Protein AF-A0A928IT07-F1 (afdb_monomer_lite)

pLDDT: mean 79.35, std 19.46, range [22.53, 98.38]

Structure (mmCIF, N/CA/C/O backbone):
data_AF-A0A928IT07-F1
#
_entry.id   AF-A0A928IT07-F1
#
loop_
_atom_site.group_PDB
_atom_site.id
_atom_site.type_symbol
_atom_site.label_atom_id
_atom_site.label_alt_id
_atom_site.label_comp_id
_atom_site.label_asym_id
_atom_site.label_entity_id
_atom_site.label_seq_id
_atom_site.pdbx_PDB_ins_code
_atom_site.Cartn_x
_atom_site.Cartn_y
_atom_site.Cartn_z
_atom_site.occupancy
_atom_site.B_iso_or_equiv
_atom_site.auth_seq_id
_atom_site.auth_comp_id
_atom_site.auth_asym_id
_atom_site.auth_atom_id
_atom_site.pdbx_PDB_model_num
ATOM 1 N N . MET A 1 1 ? 9.139 -16.664 -46.296 1.00 41.19 1 MET A N 1
ATOM 2 C CA . MET A 1 1 ? 9.951 -16.517 -47.525 1.00 41.19 1 MET A CA 1
ATOM 3 C C . MET A 1 1 ? 11.343 -16.132 -47.069 1.00 41.19 1 MET A C 1
ATOM 5 O O . MET A 1 1 ? 11.434 -15.202 -46.283 1.00 41.19 1 MET A O 1
ATOM 9 N N . ALA A 1 2 ? 12.387 -16.867 -47.455 1.00 50.22 2 ALA A N 1
ATOM 10 C CA . ALA A 1 2 ? 13.752 -16.505 -47.076 1.00 50.22 2 ALA A CA 1
ATOM 11 C C . ALA A 1 2 ? 14.132 -15.194 -47.780 1.00 50.22 2 ALA A C 1
ATOM 13 O O . ALA A 1 2 ? 14.059 -15.121 -49.009 1.00 50.22 2 ALA A O 1
ATOM 14 N N . ILE A 1 3 ? 14.480 -14.162 -47.009 1.00 54.28 3 ILE A N 1
ATOM 15 C CA . ILE A 1 3 ? 14.930 -12.883 -47.562 1.00 54.28 3 ILE A CA 1
ATOM 16 C C . ILE A 1 3 ? 16.267 -13.142 -48.268 1.00 54.28 3 ILE A C 1
ATOM 18 O O . ILE A 1 3 ? 17.217 -13.665 -47.682 1.00 54.28 3 ILE A O 1
ATOM 22 N N . THR A 1 4 ? 16.305 -12.873 -49.570 1.00 58.59 4 THR A N 1
ATOM 23 C CA . THR A 1 4 ? 17.485 -13.097 -50.411 1.00 58.59 4 THR A CA 1
ATOM 24 C C . THR A 1 4 ? 18.500 -11.991 -50.133 1.00 58.59 4 THR A C 1
ATOM 26 O O . THR A 1 4 ? 18.117 -10.824 -50.041 1.00 58.59 4 THR A O 1
ATOM 29 N N . GLY A 1 5 ? 19.773 -12.355 -49.963 1.00 59.91 5 GLY A N 1
ATOM 30 C CA . GLY A 1 5 ? 20.840 -11.393 -49.668 1.00 59.91 5 GLY A CA 1
ATOM 31 C C . GLY A 1 5 ? 21.141 -11.136 -48.192 1.00 59.91 5 GLY A C 1
ATOM 32 O O . GLY A 1 5 ? 22.039 -10.364 -47.902 1.00 59.91 5 GLY A O 1
ATOM 33 N N . VAL A 1 6 ? 20.434 -11.799 -47.275 1.00 66.56 6 VAL A N 1
ATOM 34 C CA . VAL A 1 6 ? 20.675 -11.705 -45.824 1.00 66.56 6 VAL A CA 1
ATOM 35 C C . VAL A 1 6 ? 21.708 -12.747 -45.392 1.00 66.56 6 VAL A C 1
ATOM 37 O O . VAL A 1 6 ? 21.665 -13.893 -45.866 1.00 66.56 6 VAL A O 1
ATOM 40 N N . SER A 1 7 ? 22.617 -12.362 -44.499 1.00 75.75 7 SER A N 1
ATOM 41 C CA . SER A 1 7 ? 23.659 -13.215 -43.934 1.00 75.75 7 SER A CA 1
ATOM 42 C C . SER A 1 7 ? 23.069 -14.314 -43.044 1.00 75.75 7 SER A C 1
ATOM 44 O O . SER A 1 7 ? 21.963 -14.206 -42.509 1.00 75.75 7 SER A O 1
ATOM 46 N N . ASP A 1 8 ? 23.797 -15.420 -42.891 1.00 86.62 8 ASP A N 1
ATOM 47 C CA . ASP A 1 8 ? 23.337 -16.534 -42.053 1.00 86.62 8 ASP A CA 1
ATOM 48 C C . ASP A 1 8 ? 23.348 -16.178 -40.558 1.00 86.62 8 ASP A C 1
ATOM 50 O O . ASP A 1 8 ? 22.529 -16.691 -39.796 1.00 86.62 8 ASP A O 1
ATOM 54 N N . GLU A 1 9 ? 24.226 -15.259 -40.145 1.00 81.81 9 GLU A N 1
ATOM 55 C CA . GLU A 1 9 ? 24.243 -14.703 -38.791 1.00 81.81 9 GLU A CA 1
ATOM 56 C C . GLU A 1 9 ? 22.977 -13.885 -38.510 1.00 81.81 9 GLU A C 1
ATOM 58 O O . GLU A 1 9 ? 22.286 -14.148 -37.524 1.00 81.81 9 GLU A O 1
ATOM 63 N N . THR A 1 10 ? 22.609 -12.977 -39.417 1.00 75.81 10 THR A N 1
ATOM 64 C CA . THR A 1 10 ? 21.398 -12.157 -39.294 1.00 75.81 10 THR A CA 1
ATOM 65 C C . THR A 1 10 ? 20.132 -13.010 -39.327 1.00 75.81 10 THR A C 1
ATOM 67 O O . THR A 1 10 ? 19.254 -12.826 -38.487 1.00 75.81 10 THR A O 1
ATOM 70 N N . LYS A 1 11 ? 20.044 -14.019 -40.206 1.00 84.06 11 LYS A N 1
ATOM 71 C CA . LYS A 1 11 ? 18.910 -14.967 -40.203 1.00 84.06 11 LYS A CA 1
ATOM 72 C C . LYS A 1 11 ? 18.791 -15.713 -38.880 1.00 84.06 11 LYS A C 1
ATOM 74 O O . LYS A 1 11 ? 17.697 -15.813 -38.333 1.00 84.06 11 LYS A O 1
ATOM 79 N N . LYS A 1 12 ? 19.912 -16.208 -38.345 1.00 90.25 12 LYS A N 1
ATOM 80 C CA . LYS A 1 12 ? 19.934 -16.900 -37.052 1.00 90.25 12 LYS A CA 1
ATOM 81 C C . LYS A 1 12 ? 19.449 -15.984 -35.927 1.00 90.25 12 LYS A C 1
ATOM 83 O O . LYS A 1 12 ? 18.714 -16.435 -35.054 1.00 90.25 12 LYS A O 1
ATOM 88 N N . LYS A 1 13 ? 19.828 -14.705 -35.954 1.00 86.12 13 LYS A N 1
ATOM 89 C CA . LYS A 1 13 ? 19.368 -13.712 -34.979 1.00 86.12 13 LYS A CA 1
ATOM 90 C C . LYS A 1 13 ? 17.889 -13.362 -35.142 1.00 86.12 13 LYS A C 1
ATOM 92 O O . LYS A 1 13 ? 17.173 -13.328 -34.147 1.00 86.12 13 LYS A O 1
ATOM 97 N N . GLN A 1 14 ? 17.389 -13.208 -36.366 1.00 82.19 14 GLN A N 1
ATOM 98 C CA . GLN A 1 14 ? 15.952 -13.049 -36.610 1.00 82.19 14 GLN A CA 1
ATOM 99 C C . GLN A 1 14 ? 15.146 -14.252 -36.108 1.00 82.19 14 GLN A C 1
ATOM 101 O O . GLN A 1 14 ? 14.086 -14.064 -35.523 1.00 82.19 14 GLN A O 1
ATOM 106 N N . GLU A 1 15 ? 15.645 -15.478 -36.290 1.00 88.75 15 GLU A N 1
ATOM 107 C CA . GLU A 1 15 ? 15.022 -16.687 -35.735 1.00 88.75 15 GLU A CA 1
ATOM 108 C C . GLU A 1 15 ? 15.044 -16.692 -34.198 1.00 88.75 15 GLU A C 1
ATOM 110 O O . GLU A 1 15 ? 14.036 -17.030 -33.576 1.00 88.75 15 GLU A O 1
ATOM 115 N N . GLU A 1 16 ? 16.159 -16.276 -33.586 1.00 88.31 16 GLU A N 1
ATOM 116 C CA . GLU A 1 16 ? 16.332 -16.166 -32.129 1.00 88.31 16 GLU A CA 1
ATOM 117 C C . GLU A 1 16 ? 15.333 -15.181 -31.496 1.00 88.31 16 GLU A C 1
ATOM 119 O O . GLU A 1 16 ? 14.753 -15.485 -30.454 1.00 88.31 16 GLU A O 1
ATOM 124 N N . TYR A 1 17 ? 15.076 -14.043 -32.149 1.00 86.62 17 TYR A N 1
ATOM 125 C CA . TYR A 1 17 ? 14.162 -12.998 -31.667 1.00 86.62 17 TYR A CA 1
ATOM 126 C C . TYR A 1 17 ? 12.767 -13.038 -32.313 1.00 86.62 17 TYR A C 1
ATOM 128 O O . TYR A 1 17 ? 11.933 -12.175 -32.036 1.00 86.62 17 TYR A O 1
ATOM 136 N N . MET A 1 18 ? 12.464 -14.053 -33.132 1.00 84.75 18 MET A N 1
ATOM 137 C CA . MET A 1 18 ? 11.162 -14.194 -33.800 1.00 84.75 18 MET A CA 1
ATOM 138 C C . MET A 1 18 ? 10.011 -14.304 -32.793 1.00 84.75 18 MET A C 1
ATOM 140 O O . MET A 1 18 ? 8.917 -13.794 -33.033 1.00 84.75 18 MET A O 1
ATOM 144 N N . ASN A 1 19 ? 10.271 -14.964 -31.664 1.00 88.94 19 ASN A N 1
ATOM 145 C CA . ASN A 1 19 ? 9.339 -15.118 -30.554 1.00 88.94 19 ASN A CA 1
ATOM 146 C C . ASN A 1 19 ? 9.921 -14.482 -29.286 1.00 88.94 19 ASN A C 1
ATOM 148 O O . ASN A 1 19 ? 11.148 -14.438 -29.161 1.00 88.94 19 ASN A O 1
ATOM 152 N N . PRO A 1 20 ? 9.071 -14.037 -28.339 1.00 88.38 20 PRO A N 1
ATOM 153 C CA . PRO A 1 20 ? 9.517 -13.567 -27.032 1.00 88.38 20 PRO A CA 1
ATOM 154 C C . PRO A 1 20 ? 10.493 -14.541 -26.376 1.00 88.38 20 PRO A C 1
ATOM 156 O O . PRO A 1 20 ? 10.297 -15.758 -26.425 1.00 88.38 20 PRO A O 1
ATOM 159 N N . THR A 1 21 ? 11.546 -14.004 -25.761 1.00 92.38 21 THR A N 1
ATOM 160 C CA . THR A 1 21 ? 12.530 -14.835 -25.061 1.00 92.38 21 THR A CA 1
ATOM 161 C C . THR A 1 21 ? 11.913 -15.481 -23.820 1.00 92.38 21 THR A C 1
ATOM 163 O O . THR A 1 21 ? 10.899 -15.013 -23.296 1.00 92.38 21 THR A O 1
ATOM 166 N N . ALA A 1 22 ? 12.579 -16.514 -23.293 1.00 95.38 22 ALA A N 1
ATOM 167 C CA . ALA A 1 22 ? 12.200 -17.121 -22.017 1.00 95.38 22 ALA A CA 1
ATOM 168 C C . ALA A 1 22 ? 12.095 -16.076 -20.891 1.00 95.38 22 ALA A C 1
ATOM 170 O O . ALA A 1 22 ? 11.174 -16.134 -20.090 1.00 95.38 22 ALA A O 1
ATOM 171 N N . ALA A 1 23 ? 12.974 -15.066 -20.878 1.00 93.75 23 ALA A N 1
ATOM 172 C CA . ALA A 1 23 ? 12.931 -13.994 -19.885 1.00 93.75 23 ALA A CA 1
ATOM 173 C C . ALA A 1 23 ? 11.631 -13.174 -19.957 1.00 93.75 23 ALA A C 1
ATOM 175 O O . ALA A 1 23 ? 11.053 -12.863 -18.917 1.00 93.75 23 ALA A O 1
ATOM 176 N N . VAL A 1 24 ? 11.135 -12.882 -21.167 1.00 94.12 24 VAL A N 1
ATOM 177 C CA . VAL A 1 24 ? 9.847 -12.196 -21.363 1.00 94.12 24 VAL A CA 1
ATOM 178 C C . VAL A 1 24 ? 8.703 -13.063 -20.856 1.00 94.12 24 VAL A C 1
ATOM 180 O O . VAL A 1 24 ? 7.892 -12.607 -20.052 1.00 94.12 24 VAL A O 1
ATOM 183 N N . THR A 1 25 ? 8.648 -14.320 -21.302 1.00 96.50 25 THR A N 1
ATOM 184 C CA . THR A 1 25 ? 7.552 -15.225 -20.940 1.00 96.50 25 THR A CA 1
ATOM 185 C C . THR A 1 25 ? 7.548 -15.546 -19.449 1.00 96.50 25 THR A C 1
ATOM 187 O O . THR A 1 25 ? 6.482 -15.604 -18.842 1.00 96.50 25 THR A O 1
ATOM 190 N N . ASP A 1 26 ? 8.722 -15.698 -18.835 1.00 97.44 26 ASP A N 1
ATOM 191 C CA . ASP A 1 26 ? 8.866 -15.967 -17.406 1.00 97.44 26 ASP A CA 1
ATOM 192 C C . ASP A 1 26 ? 8.469 -14.748 -16.571 1.00 97.44 26 ASP A C 1
ATOM 194 O O . ASP A 1 26 ? 7.787 -14.899 -15.558 1.00 97.44 26 ASP A O 1
ATOM 198 N N . ALA A 1 27 ? 8.847 -13.535 -16.992 1.00 96.38 27 ALA A N 1
ATOM 199 C CA . ALA A 1 27 ? 8.471 -12.310 -16.294 1.00 96.38 27 ALA A CA 1
ATOM 200 C C . ALA A 1 27 ? 6.960 -12.038 -16.384 1.00 96.38 27 ALA A C 1
ATOM 202 O O . ALA A 1 27 ? 6.336 -11.724 -15.371 1.00 96.38 27 ALA A O 1
ATOM 203 N N . GLN A 1 28 ? 6.358 -12.228 -17.563 1.00 96.50 28 GLN A N 1
ATOM 204 C CA . GLN A 1 28 ? 4.907 -12.128 -17.752 1.00 96.50 28 GLN A CA 1
ATOM 205 C C . GLN A 1 28 ? 4.165 -13.152 -16.892 1.00 96.50 28 GLN A C 1
ATOM 207 O O . GLN A 1 28 ? 3.264 -12.794 -16.134 1.00 96.50 28 GLN A O 1
ATOM 212 N N . LYS A 1 29 ? 4.602 -14.415 -16.937 1.00 97.75 29 LYS A N 1
ATOM 213 C CA . LYS A 1 29 ? 4.019 -15.484 -16.128 1.00 97.75 29 LYS A CA 1
ATOM 214 C C . LYS A 1 29 ? 4.164 -15.213 -14.631 1.00 97.75 29 LYS A C 1
ATOM 216 O O . LYS A 1 29 ? 3.222 -15.450 -13.889 1.00 97.75 29 LYS A O 1
ATOM 221 N N . ALA A 1 30 ? 5.303 -14.691 -14.176 1.00 97.50 30 ALA A N 1
ATOM 222 C CA . ALA A 1 30 ? 5.498 -14.329 -12.774 1.00 97.50 30 ALA A CA 1
ATOM 223 C C . ALA A 1 30 ? 4.528 -13.225 -12.323 1.00 97.50 30 ALA A C 1
ATOM 225 O O . ALA A 1 30 ? 3.961 -13.324 -11.235 1.00 97.50 30 ALA A O 1
ATOM 226 N N . ALA A 1 31 ? 4.299 -12.206 -13.157 1.00 97.62 31 ALA A N 1
ATOM 227 C CA . ALA A 1 31 ? 3.335 -11.148 -12.868 1.00 97.62 31 ALA A CA 1
ATOM 228 C C . ALA A 1 31 ? 1.890 -11.681 -12.809 1.00 97.62 31 ALA A C 1
ATOM 230 O O . ALA A 1 31 ? 1.135 -11.338 -11.897 1.00 97.62 31 ALA A O 1
ATOM 231 N N . GLU A 1 32 ? 1.508 -12.552 -13.746 1.00 96.81 32 GLU A N 1
ATOM 232 C CA . GLU A 1 32 ? 0.190 -13.200 -13.774 1.00 96.81 32 GLU A CA 1
ATOM 233 C C . GLU A 1 32 ? -0.022 -14.135 -12.576 1.00 96.81 32 GLU A C 1
ATOM 235 O O . GLU A 1 32 ? -1.027 -14.018 -11.870 1.00 96.81 32 GLU A O 1
ATOM 240 N N . ASP A 1 33 ? 0.946 -15.012 -12.300 1.00 97.38 33 ASP A N 1
ATOM 241 C CA . ASP A 1 33 ? 0.915 -15.942 -11.170 1.00 97.38 33 ASP A CA 1
ATOM 242 C C . ASP A 1 33 ? 0.840 -15.177 -9.841 1.00 97.38 33 ASP A C 1
ATOM 244 O O . ASP A 1 33 ? 0.110 -15.583 -8.933 1.00 97.38 33 ASP A O 1
ATOM 248 N N . TYR A 1 34 ? 1.557 -14.056 -9.712 1.00 96.88 34 TYR A N 1
ATOM 249 C CA . TYR A 1 34 ? 1.498 -13.233 -8.509 1.00 96.88 34 TYR A CA 1
ATOM 250 C C . TYR A 1 34 ? 0.102 -12.639 -8.302 1.00 96.88 34 TYR A C 1
ATOM 252 O O . TYR A 1 34 ? -0.471 -12.806 -7.223 1.00 96.88 34 TYR A O 1
ATOM 260 N N . LYS A 1 35 ? -0.480 -12.022 -9.339 1.00 94.88 35 LYS A N 1
ATOM 261 C CA . LYS A 1 35 ? -1.841 -11.457 -9.295 1.00 94.88 35 LYS A CA 1
ATOM 262 C C . LYS A 1 35 ? -2.883 -12.512 -8.927 1.00 94.88 35 LYS A C 1
ATOM 264 O O . LYS A 1 35 ? -3.741 -12.248 -8.093 1.00 94.88 35 LYS A O 1
ATOM 269 N N . ALA A 1 36 ? -2.793 -13.699 -9.524 1.00 94.38 36 ALA A N 1
ATOM 270 C CA . ALA A 1 36 ? -3.764 -14.767 -9.316 1.00 94.38 36 ALA A CA 1
ATOM 271 C C . ALA A 1 36 ? -3.705 -15.371 -7.904 1.00 94.38 36 ALA A C 1
ATOM 273 O O . ALA A 1 36 ? -4.738 -15.743 -7.352 1.00 94.38 36 ALA A O 1
ATOM 274 N N . ASN A 1 37 ? -2.508 -15.479 -7.322 1.00 94.12 37 ASN A N 1
ATOM 275 C CA . ASN A 1 37 ? -2.306 -16.218 -6.074 1.00 94.12 37 ASN A CA 1
ATOM 276 C C . ASN A 1 37 ? -2.190 -15.334 -4.824 1.00 94.12 37 ASN A C 1
ATOM 278 O O . ASN A 1 37 ? -2.191 -15.870 -3.718 1.00 94.12 37 ASN A O 1
ATOM 282 N N . ASN A 1 38 ? -2.071 -14.010 -4.974 1.00 93.62 38 ASN A N 1
ATOM 283 C CA . ASN A 1 38 ? -1.786 -13.101 -3.855 1.00 93.62 38 ASN A CA 1
ATOM 284 C C . ASN A 1 38 ? -2.830 -11.993 -3.678 1.00 93.62 38 ASN A C 1
ATOM 286 O O . ASN A 1 38 ? -2.563 -11.034 -2.959 1.00 93.62 38 ASN A O 1
ATOM 290 N N . ASP A 1 39 ? -4.007 -12.112 -4.301 1.00 88.44 39 ASP A N 1
ATOM 291 C CA . ASP A 1 39 ? -5.084 -11.133 -4.144 1.00 88.44 39 ASP A CA 1
ATOM 292 C C . ASP A 1 39 ? -5.491 -10.990 -2.655 1.00 88.44 39 ASP A C 1
ATOM 294 O O . ASP A 1 39 ? -5.958 -11.955 -2.033 1.00 88.44 39 ASP A O 1
ATOM 298 N N . PRO A 1 40 ? -5.328 -9.796 -2.056 1.00 88.88 40 PRO A N 1
ATOM 299 C CA . PRO A 1 40 ? -5.587 -9.568 -0.641 1.00 88.88 40 PRO A CA 1
ATOM 300 C C . PRO A 1 40 ? -7.076 -9.428 -0.300 1.00 88.88 40 PRO A C 1
ATOM 302 O O . PRO A 1 40 ? -7.406 -9.426 0.889 1.00 88.88 40 PRO A O 1
ATOM 305 N N . THR A 1 41 ? -7.977 -9.333 -1.287 1.00 82.62 41 THR A N 1
ATOM 306 C CA . THR A 1 41 ? -9.426 -9.130 -1.075 1.00 82.62 41 THR A CA 1
ATOM 307 C C . THR A 1 41 ? -10.056 -10.185 -0.169 1.00 82.62 41 THR A C 1
ATOM 309 O O . THR A 1 41 ? -10.891 -9.853 0.663 1.00 82.62 41 THR A O 1
ATOM 312 N N . ASN A 1 42 ? -9.605 -11.438 -0.259 1.00 80.25 42 ASN A N 1
ATOM 313 C CA . ASN A 1 42 ? -10.075 -12.541 0.588 1.00 80.25 42 ASN A CA 1
ATOM 314 C C . ASN A 1 42 ? -9.131 -12.845 1.762 1.00 80.25 42 ASN A C 1
ATOM 316 O O . ASN A 1 42 ? -9.142 -13.946 2.319 1.00 80.25 42 ASN A O 1
ATOM 320 N N . SER A 1 43 ? -8.263 -11.903 2.134 1.00 90.31 43 SER A N 1
ATOM 321 C CA . SER A 1 43 ? -7.369 -12.096 3.271 1.00 90.31 43 SER A CA 1
ATOM 322 C C . SER A 1 43 ? -8.151 -12.210 4.580 1.00 90.31 43 SER A C 1
ATOM 324 O O . SER A 1 43 ? -9.191 -11.577 4.774 1.00 90.31 43 SER A O 1
ATOM 326 N N . LYS A 1 44 ? -7.598 -12.960 5.545 1.00 90.94 44 LYS A N 1
ATOM 327 C CA . LYS A 1 44 ? -8.204 -13.084 6.882 1.00 90.94 44 LYS A CA 1
ATOM 328 C C . LYS A 1 44 ? -8.409 -11.723 7.560 1.00 90.94 44 LYS A C 1
ATOM 330 O O . LYS A 1 44 ? -9.282 -11.598 8.406 1.00 90.94 44 LYS A O 1
ATOM 335 N N . TYR A 1 45 ? -7.567 -10.736 7.239 1.00 92.75 45 TYR A N 1
ATOM 336 C CA . TYR A 1 45 ? -7.621 -9.410 7.849 1.00 92.75 45 TYR A CA 1
ATOM 337 C C . TYR A 1 45 ? -8.852 -8.636 7.381 1.00 92.75 45 TYR A C 1
ATOM 339 O O . TYR A 1 45 ? -9.516 -8.041 8.220 1.00 92.75 45 TYR A O 1
ATOM 347 N N . GLY A 1 46 ? -9.198 -8.707 6.090 1.00 90.56 46 GLY A N 1
ATOM 348 C CA . GLY A 1 46 ? -10.426 -8.098 5.570 1.00 90.56 46 GLY A CA 1
ATOM 349 C C . GLY A 1 46 ? -11.668 -8.666 6.259 1.00 90.56 46 GLY A C 1
ATOM 350 O O . GLY A 1 46 ? -12.437 -7.917 6.853 1.00 90.56 46 GLY A O 1
ATOM 351 N N . VAL A 1 47 ? -11.780 -9.999 6.297 1.00 93.56 47 VAL A N 1
ATOM 352 C CA . VAL A 1 47 ? -12.911 -10.704 6.931 1.00 93.56 47 VAL A CA 1
ATOM 353 C C . VAL A 1 47 ? -13.044 -10.349 8.413 1.00 93.56 47 VAL A C 1
ATOM 355 O O . VAL A 1 47 ? -14.107 -9.933 8.861 1.00 93.56 47 VAL A O 1
ATOM 358 N N . VAL A 1 48 ? -11.958 -10.458 9.184 1.00 95.25 48 VAL A N 1
ATOM 359 C CA . VAL A 1 48 ? -11.995 -10.164 10.627 1.00 95.25 48 VAL A CA 1
ATOM 360 C C . VAL A 1 48 ? -12.333 -8.698 10.885 1.00 95.25 48 VAL A C 1
ATOM 362 O O . VAL A 1 48 ? -13.008 -8.379 11.861 1.00 95.25 48 VAL A O 1
ATOM 365 N N . ALA A 1 49 ? -11.876 -7.784 10.032 1.00 94.94 49 ALA A N 1
ATOM 366 C CA . ALA A 1 49 ? -12.182 -6.380 10.212 1.00 94.94 49 ALA A CA 1
ATOM 367 C C . ALA A 1 49 ? -13.654 -6.059 9.899 1.00 94.94 49 ALA A C 1
ATOM 369 O O . ALA A 1 49 ? -14.254 -5.256 10.610 1.00 94.94 49 ALA A O 1
ATOM 370 N N . GLU A 1 50 ? -14.259 -6.708 8.903 1.00 94.44 50 GLU A N 1
ATOM 371 C CA . GLU A 1 50 ? -15.707 -6.628 8.670 1.00 94.44 50 GLU A CA 1
ATOM 372 C C . GLU A 1 50 ? -16.497 -7.185 9.860 1.00 94.44 50 GLU A C 1
ATOM 374 O O . GLU A 1 50 ? -17.409 -6.521 10.347 1.00 94.44 50 GLU A O 1
ATOM 379 N N . GLU A 1 51 ? -16.100 -8.342 10.395 1.00 96.44 51 GLU A N 1
ATOM 380 C CA . GLU A 1 51 ? -16.737 -8.943 11.574 1.00 96.44 51 GLU A CA 1
ATOM 381 C C . GLU A 1 51 ? -16.648 -8.044 12.816 1.00 96.44 51 GLU A C 1
ATOM 383 O O . GLU A 1 51 ? -17.618 -7.918 13.560 1.00 96.44 51 GLU A O 1
ATOM 388 N N . LEU A 1 52 ? -15.500 -7.404 13.060 1.00 97.94 52 LEU A N 1
ATOM 389 C CA . LEU A 1 52 ? -15.320 -6.485 14.190 1.00 97.94 52 LEU A CA 1
ATOM 390 C C . LEU A 1 52 ? -16.170 -5.220 14.043 1.00 97.94 52 LEU A C 1
ATOM 392 O O . LEU A 1 52 ? -16.726 -4.735 15.031 1.00 97.94 52 LEU A O 1
ATOM 396 N N . LEU A 1 53 ? -16.277 -4.689 12.822 1.00 97.06 53 LEU A N 1
ATOM 397 C CA . LEU A 1 53 ? -17.132 -3.541 12.543 1.00 97.06 53 LEU A CA 1
ATOM 398 C C . LEU A 1 53 ? -18.605 -3.904 12.720 1.00 97.06 53 LEU A C 1
ATOM 400 O O . LEU A 1 53 ? -19.341 -3.154 13.354 1.00 97.06 53 LEU A O 1
ATOM 404 N N . ASP A 1 54 ? -19.023 -5.062 12.215 1.00 97.94 54 ASP A N 1
ATOM 405 C CA . ASP A 1 54 ? -20.389 -5.557 12.368 1.00 97.94 54 ASP A CA 1
ATOM 406 C C . ASP A 1 54 ? -20.740 -5.780 13.846 1.00 97.94 54 ASP A C 1
ATOM 408 O O . ASP A 1 54 ? -21.770 -5.301 14.317 1.00 97.94 54 ASP A O 1
ATOM 412 N N . GLN A 1 55 ? -19.830 -6.385 14.619 1.00 97.88 55 GLN A N 1
ATOM 413 C CA . GLN A 1 55 ? -19.974 -6.518 16.071 1.00 97.88 55 GLN A CA 1
ATOM 414 C C . GLN A 1 55 ? -20.125 -5.171 16.772 1.00 97.88 55 GLN A C 1
ATOM 416 O O . GLN A 1 55 ? -20.863 -5.098 17.746 1.00 97.88 55 GLN A O 1
ATOM 421 N N . TYR A 1 56 ? -19.438 -4.120 16.313 1.00 97.81 56 TYR A N 1
ATOM 422 C CA . TYR A 1 56 ? -19.568 -2.775 16.873 1.00 97.81 56 TYR A CA 1
ATOM 423 C C . TYR A 1 56 ? -20.887 -2.091 16.483 1.00 97.81 56 TYR A C 1
ATOM 425 O O . TYR A 1 56 ? -21.504 -1.428 17.317 1.00 97.81 56 TYR A O 1
ATOM 433 N N . LEU A 1 57 ? -21.323 -2.243 15.231 1.00 97.75 57 LEU A N 1
ATOM 434 C CA . LEU A 1 57 ? -22.545 -1.624 14.711 1.00 97.75 57 LEU A CA 1
ATOM 435 C C . LEU A 1 57 ? -23.817 -2.293 15.245 1.00 97.75 57 LEU A C 1
ATOM 437 O O . LEU A 1 57 ? -24.818 -1.609 15.441 1.00 97.75 57 LEU A O 1
ATOM 441 N N . ASN A 1 58 ? -23.764 -3.600 15.509 1.00 97.81 58 ASN A N 1
ATOM 442 C CA . ASN A 1 58 ? -24.886 -4.397 16.010 1.00 97.81 58 ASN A CA 1
ATOM 443 C C . ASN A 1 58 ? -24.859 -4.587 17.536 1.00 97.81 58 ASN A C 1
ATOM 445 O O . ASN A 1 58 ? -25.438 -5.545 18.048 1.00 97.81 58 ASN A O 1
ATOM 449 N N . ARG A 1 59 ? -24.173 -3.710 18.281 1.00 97.62 59 ARG A N 1
ATOM 450 C CA . ARG A 1 59 ? -24.206 -3.751 19.750 1.00 97.62 59 ARG A CA 1
ATOM 451 C C . ARG A 1 59 ? -25.586 -3.358 20.247 1.00 97.62 59 ARG A C 1
ATOM 453 O O . ARG A 1 59 ? -26.144 -2.358 19.800 1.00 97.62 59 ARG A O 1
ATOM 460 N N . ASP A 1 60 ? -26.089 -4.115 21.213 1.00 96.56 60 ASP A N 1
ATOM 461 C CA . ASP A 1 60 ? -27.297 -3.737 21.933 1.00 96.56 60 ASP A CA 1
ATOM 462 C C . ASP A 1 60 ? -27.085 -2.409 22.668 1.00 96.56 60 ASP A C 1
ATOM 464 O O . ASP A 1 60 ? -26.014 -2.150 23.222 1.00 96.56 60 ASP A O 1
ATOM 468 N N . ASP A 1 61 ? -28.129 -1.582 22.711 1.00 96.81 61 ASP A N 1
ATOM 469 C CA . ASP A 1 61 ? -28.116 -0.351 23.493 1.00 96.81 61 ASP A CA 1
ATOM 470 C C . ASP A 1 61 ? -27.828 -0.639 24.971 1.00 96.81 61 ASP A C 1
ATOM 472 O O . ASP A 1 61 ? -28.278 -1.636 25.545 1.00 96.81 61 ASP A O 1
ATOM 476 N N . PHE A 1 62 ? -27.122 0.288 25.624 1.00 97.94 62 PHE A N 1
ATOM 477 C CA . PHE A 1 62 ? -26.817 0.150 27.042 1.00 97.94 62 PHE A CA 1
ATOM 478 C C . PHE A 1 62 ? -28.097 0.005 27.880 1.00 97.94 62 PHE A C 1
ATOM 480 O O . PHE A 1 62 ? -28.939 0.906 27.939 1.00 97.94 62 PHE A O 1
ATOM 487 N N . SER A 1 63 ? -28.180 -1.104 28.610 1.00 96.94 63 SER A N 1
ATOM 488 C CA . SER A 1 63 ? -29.239 -1.404 29.566 1.00 96.94 63 SER A CA 1
ATOM 489 C C . SER A 1 63 ? -28.631 -1.946 30.857 1.00 96.94 63 SER A C 1
ATOM 491 O O . SER A 1 63 ? -27.616 -2.639 30.832 1.00 96.94 63 SER A O 1
ATOM 493 N N . TYR A 1 64 ? -29.243 -1.622 31.996 1.00 97.69 64 TYR A N 1
ATOM 494 C CA . TYR A 1 64 ? -28.770 -2.048 33.311 1.00 97.69 64 TYR A CA 1
ATOM 495 C C . TYR A 1 64 ? -29.912 -2.668 34.117 1.00 97.69 64 TYR A C 1
ATOM 497 O O . TYR A 1 64 ? -30.861 -1.973 34.487 1.00 97.69 64 TYR A O 1
ATOM 505 N N . ASP A 1 65 ? -29.801 -3.968 34.402 1.00 96.69 65 ASP A N 1
ATOM 506 C CA . ASP A 1 65 ? -30.698 -4.695 35.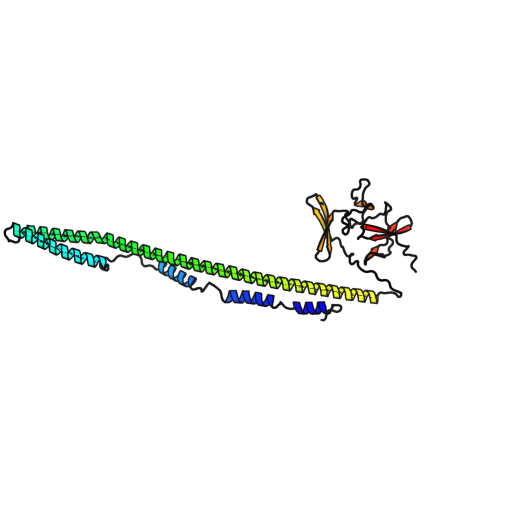302 1.00 96.69 65 ASP A CA 1
ATOM 507 C C . ASP A 1 65 ? -30.035 -4.905 36.665 1.00 96.69 65 ASP A C 1
ATOM 509 O O . ASP A 1 65 ? -29.186 -5.775 36.855 1.00 96.69 65 ASP A O 1
ATOM 513 N N . VAL A 1 66 ? -30.495 -4.131 37.642 1.00 96.00 66 VAL A N 1
ATOM 514 C CA . VAL A 1 66 ? -30.022 -4.199 39.025 1.00 96.00 66 VAL A CA 1
ATOM 515 C C . VAL A 1 66 ? -30.264 -5.568 39.677 1.00 96.00 66 VAL A C 1
ATOM 517 O O . VAL A 1 66 ? -29.507 -5.974 40.552 1.00 96.00 66 VAL A O 1
ATOM 520 N N . ASN A 1 67 ? -31.306 -6.306 39.274 1.00 93.75 67 ASN A N 1
ATOM 521 C CA . ASN A 1 67 ? -31.600 -7.616 39.864 1.00 93.75 67 ASN A CA 1
ATOM 522 C C . ASN A 1 67 ? -30.744 -8.734 39.257 1.00 93.75 67 ASN A C 1
ATOM 524 O O . ASN A 1 67 ? -30.543 -9.758 39.913 1.00 93.75 67 ASN A O 1
ATOM 528 N N . GLY A 1 68 ? -30.253 -8.534 38.032 1.00 94.50 68 GLY A N 1
ATOM 529 C CA . GLY A 1 68 ? -29.294 -9.410 37.362 1.00 94.50 68 GLY A CA 1
ATOM 530 C C . GLY A 1 68 ? -27.838 -9.163 37.774 1.00 94.50 68 GLY A C 1
ATOM 531 O O . GLY A 1 68 ? -26.989 -10.022 37.545 1.00 94.50 68 GLY A O 1
ATOM 532 N N . ASP A 1 69 ? -27.541 -8.027 38.410 1.00 96.81 69 ASP A N 1
ATOM 533 C CA . ASP A 1 69 ? -26.196 -7.661 38.853 1.00 96.81 69 ASP A CA 1
ATOM 534 C C . ASP A 1 69 ? -25.763 -8.476 40.092 1.00 96.81 69 ASP A C 1
ATOM 536 O O . ASP A 1 69 ? -26.309 -8.356 41.197 1.00 96.81 69 ASP A O 1
ATOM 540 N N . ALA A 1 70 ? -24.738 -9.314 39.914 1.00 96.06 70 ALA A N 1
ATOM 541 C CA . ALA A 1 70 ? -24.193 -10.159 40.974 1.00 96.06 70 ALA A CA 1
ATOM 542 C C . ALA A 1 70 ? -23.583 -9.350 42.136 1.00 96.06 70 ALA A C 1
ATOM 544 O O . ALA A 1 70 ? -23.681 -9.770 43.295 1.00 96.06 70 ALA A O 1
ATOM 545 N N . LEU A 1 71 ? -22.984 -8.189 41.851 1.00 96.56 71 LEU A N 1
ATOM 546 C CA . LEU A 1 71 ? -22.406 -7.308 42.863 1.00 96.56 71 LEU A CA 1
ATOM 547 C C . LEU A 1 71 ? -23.511 -6.612 43.666 1.00 96.56 71 LEU A C 1
ATOM 549 O O . LEU A 1 71 ? -23.434 -6.559 44.898 1.00 96.56 71 LEU A O 1
ATOM 553 N N . TYR A 1 72 ? -24.597 -6.186 43.011 1.00 97.50 72 TYR A N 1
ATOM 554 C CA . TYR A 1 72 ? -25.784 -5.703 43.724 1.00 97.50 72 TYR A CA 1
ATOM 555 C C . TYR A 1 72 ? -26.397 -6.792 44.612 1.00 97.50 72 TYR A C 1
ATOM 557 O O . TYR A 1 72 ? -26.722 -6.531 45.772 1.00 97.50 72 TYR A O 1
ATOM 565 N N . ALA A 1 73 ? -26.521 -8.031 44.122 1.00 97.50 73 ALA A N 1
ATOM 566 C CA . ALA A 1 73 ? -27.038 -9.148 44.916 1.00 97.50 73 ALA A CA 1
ATOM 567 C C . ALA A 1 73 ? -26.190 -9.404 46.177 1.00 97.50 73 ALA A C 1
ATOM 569 O O . ALA A 1 73 ? -26.735 -9.654 47.263 1.00 97.50 73 ALA A O 1
ATOM 570 N N . GLN A 1 74 ? -24.864 -9.282 46.059 1.00 97.56 74 GLN A N 1
ATOM 571 C CA . GLN A 1 74 ? -23.942 -9.359 47.189 1.00 97.56 74 GLN A CA 1
ATOM 572 C C . GLN A 1 74 ? -24.175 -8.217 48.190 1.00 97.56 74 GLN A C 1
ATOM 574 O O . GLN A 1 74 ? -24.325 -8.485 49.389 1.00 97.56 74 GLN A O 1
ATOM 579 N N . TYR A 1 75 ? -24.264 -6.966 47.722 1.00 97.56 75 TYR A N 1
ATOM 580 C CA . TYR A 1 75 ? -24.571 -5.827 48.590 1.00 97.56 75 TYR A CA 1
ATOM 581 C C . TYR A 1 75 ? -25.925 -5.991 49.271 1.00 97.56 75 TYR A C 1
ATOM 583 O O . TYR A 1 75 ? -26.011 -5.884 50.493 1.00 97.56 75 TYR A O 1
ATOM 591 N N . LYS A 1 76 ? -26.973 -6.362 48.537 1.00 97.31 76 LYS A N 1
ATOM 592 C CA . LYS A 1 76 ? -28.312 -6.585 49.086 1.00 97.31 76 LYS A CA 1
ATOM 593 C C . LYS A 1 76 ? -28.309 -7.598 50.226 1.00 97.31 76 LYS A C 1
ATOM 595 O O . LYS A 1 76 ? -28.926 -7.350 51.265 1.00 97.31 76 LYS A O 1
ATOM 600 N N . ASN A 1 77 ? -27.591 -8.714 50.075 1.00 97.69 77 ASN A N 1
ATOM 601 C CA . ASN A 1 77 ? -27.454 -9.712 51.137 1.00 97.69 77 ASN A CA 1
ATOM 602 C C . ASN A 1 77 ? -26.772 -9.125 52.384 1.00 97.69 77 ASN A C 1
ATOM 604 O O . ASN A 1 77 ? -27.280 -9.266 53.500 1.00 97.69 77 ASN A O 1
ATOM 608 N N . GLN A 1 78 ? -25.652 -8.427 52.187 1.00 97.88 78 GLN A N 1
ATOM 609 C CA . GLN A 1 78 ? -24.870 -7.827 53.264 1.00 97.88 78 GLN A CA 1
ATOM 610 C C . GLN A 1 78 ? -25.652 -6.739 54.012 1.00 97.88 78 GLN A C 1
ATOM 612 O O . GLN A 1 78 ? -25.754 -6.789 55.240 1.00 97.88 78 GLN A O 1
ATOM 617 N N . TYR A 1 79 ? -26.249 -5.796 53.282 1.00 97.50 79 TYR A N 1
ATOM 618 C CA . TYR A 1 79 ? -27.043 -4.704 53.837 1.00 97.50 79 TYR A CA 1
ATOM 619 C C . TYR A 1 79 ? -28.278 -5.226 54.568 1.00 97.50 79 TYR A C 1
ATOM 621 O O . TYR A 1 79 ? -28.527 -4.814 55.695 1.00 97.50 79 TYR A O 1
ATOM 629 N N . THR A 1 80 ? -28.993 -6.210 54.014 1.00 97.25 80 THR A N 1
ATOM 630 C CA . THR A 1 80 ? -30.152 -6.822 54.692 1.00 97.25 80 THR A CA 1
ATOM 631 C C . THR A 1 80 ? -29.741 -7.508 55.994 1.00 97.25 80 THR A C 1
ATOM 633 O O . THR A 1 80 ? -30.420 -7.387 57.018 1.00 97.25 80 THR A O 1
ATOM 636 N N . LYS A 1 81 ? -28.616 -8.232 55.998 1.00 98.00 81 LYS A N 1
ATOM 637 C CA . LYS A 1 81 ? -28.100 -8.893 57.204 1.00 98.00 81 LYS A CA 1
ATOM 638 C C . LYS A 1 81 ? -27.711 -7.875 58.279 1.00 98.00 81 LYS A C 1
ATOM 640 O O . LYS A 1 81 ? -28.052 -8.069 59.448 1.00 98.00 81 LYS A O 1
ATOM 645 N N . ASN A 1 82 ? -27.036 -6.798 57.887 1.00 97.31 82 ASN A N 1
ATOM 646 C CA . ASN A 1 82 ? -26.605 -5.739 58.797 1.00 97.31 82 ASN A CA 1
ATOM 647 C C . ASN A 1 82 ? -27.790 -4.925 59.328 1.00 97.31 82 ASN A C 1
ATOM 649 O O . ASN A 1 82 ? -27.872 -4.724 60.536 1.00 97.31 82 ASN A O 1
ATOM 653 N N . ALA A 1 83 ? -28.750 -4.573 58.473 1.00 97.25 83 ALA A N 1
ATOM 654 C CA . ALA A 1 83 ? -29.989 -3.895 58.845 1.00 97.25 83 ALA A CA 1
ATOM 655 C C . ALA A 1 83 ? -30.776 -4.694 59.890 1.00 97.25 83 ALA A C 1
ATOM 657 O O . ALA A 1 83 ? -31.177 -4.163 60.922 1.00 97.25 83 ALA A O 1
ATOM 658 N N . ASN A 1 84 ? -30.936 -6.005 59.673 1.00 97.25 84 ASN A N 1
ATOM 659 C CA . ASN A 1 84 ? -31.605 -6.891 60.626 1.00 97.25 84 ASN A CA 1
ATOM 660 C C . ASN A 1 84 ? -30.875 -6.974 61.969 1.00 97.25 84 ASN A C 1
ATOM 662 O O . ASN A 1 84 ? -31.517 -7.047 63.018 1.00 97.25 84 ASN A O 1
ATOM 666 N N . LYS A 1 85 ? -29.539 -7.003 61.947 1.00 97.69 85 LYS A N 1
ATOM 667 C CA . LYS A 1 85 ? -28.734 -7.009 63.169 1.00 97.69 85 LYS A CA 1
ATOM 668 C C . LYS A 1 85 ? -28.874 -5.684 63.919 1.00 97.69 85 LYS A C 1
ATOM 670 O O . LYS A 1 85 ? -29.238 -5.702 65.087 1.00 97.69 85 LYS A O 1
ATOM 675 N N . ALA A 1 86 ? -28.671 -4.562 63.234 1.00 96.19 86 ALA A N 1
ATOM 676 C CA . ALA A 1 86 ? -28.757 -3.229 63.814 1.00 96.19 86 ALA A CA 1
ATOM 677 C C . ALA A 1 86 ? -30.160 -2.943 64.371 1.00 96.19 86 ALA A C 1
ATOM 679 O O . ALA A 1 86 ? -30.285 -2.500 65.506 1.00 96.19 86 ALA A O 1
ATOM 680 N N . MET A 1 87 ? -31.218 -3.314 63.641 1.00 96.12 87 MET A N 1
ATOM 681 C CA . MET A 1 87 ? -32.599 -3.235 64.124 1.00 96.12 87 MET A CA 1
ATOM 682 C C . MET A 1 87 ? -32.795 -4.014 65.430 1.00 96.12 87 MET A C 1
ATOM 684 O O . MET A 1 87 ? -33.362 -3.483 66.385 1.00 96.12 87 MET A O 1
ATOM 688 N N . LYS A 1 88 ? -32.334 -5.272 65.493 1.00 95.19 88 LYS A N 1
ATOM 689 C CA . LYS A 1 88 ? -32.442 -6.098 66.708 1.00 95.19 88 LYS A CA 1
ATOM 690 C C . LYS A 1 88 ? -31.672 -5.489 67.872 1.00 95.19 88 LYS A C 1
ATOM 692 O O . LYS A 1 88 ? -32.196 -5.475 68.982 1.00 95.19 88 LYS A O 1
ATOM 697 N N . ASP A 1 89 ? -30.478 -4.965 67.615 1.00 95.44 89 ASP A N 1
ATOM 698 C CA . ASP A 1 89 ? -29.648 -4.319 68.628 1.00 95.44 89 ASP A CA 1
ATOM 699 C C . ASP A 1 89 ? -30.329 -3.044 69.160 1.00 95.44 89 ASP A C 1
ATOM 701 O O . ASP A 1 89 ? -30.417 -2.865 70.373 1.00 95.44 89 ASP A O 1
ATOM 705 N N . THR A 1 90 ? -30.910 -2.207 68.292 1.00 94.06 90 THR A N 1
ATOM 706 C CA . THR A 1 90 ? -31.677 -1.009 68.683 1.00 94.06 90 THR A CA 1
ATOM 707 C C . THR A 1 90 ? -32.918 -1.362 69.504 1.00 94.06 90 THR A C 1
ATOM 709 O O . THR A 1 90 ? -33.171 -0.753 70.546 1.00 94.06 90 THR A O 1
ATOM 712 N N . VAL A 1 91 ? -33.681 -2.377 69.084 1.00 93.56 91 VAL A N 1
ATOM 713 C CA . VAL A 1 91 ? -34.854 -2.861 69.829 1.00 93.56 91 VAL A CA 1
ATOM 714 C C . VAL A 1 91 ? -34.440 -3.417 71.195 1.00 93.56 91 VAL A C 1
ATOM 716 O O . VAL A 1 91 ? -35.081 -3.107 72.199 1.00 93.56 91 VAL A O 1
ATOM 719 N N . ALA A 1 92 ? -33.365 -4.208 71.257 1.00 92.06 92 ALA A N 1
ATOM 720 C CA . ALA A 1 92 ? -32.864 -4.796 72.498 1.00 92.06 92 ALA A CA 1
ATOM 721 C C . ALA A 1 92 ? -32.346 -3.730 73.473 1.00 92.06 92 ALA A C 1
ATOM 723 O O . ALA A 1 92 ? -32.666 -3.780 74.660 1.00 92.06 92 ALA A O 1
ATOM 724 N N . GLN A 1 93 ? -31.603 -2.736 72.976 1.00 92.12 93 GLN A N 1
ATOM 725 C CA . GLN A 1 93 ? -31.159 -1.590 73.773 1.00 92.12 93 GLN A CA 1
ATOM 726 C C . GLN A 1 93 ? -32.352 -0.818 74.336 1.00 92.12 93 GLN A C 1
ATOM 728 O O . GLN A 1 93 ? -32.393 -0.512 75.525 1.00 92.12 93 GLN A O 1
ATOM 733 N N . SER A 1 94 ? -33.361 -0.562 73.506 1.00 90.12 94 SER A N 1
ATOM 734 C CA . SER A 1 94 ? -34.581 0.112 73.937 1.00 90.12 94 SER A CA 1
ATOM 735 C C . SER A 1 94 ? -35.340 -0.672 75.015 1.00 90.12 94 SER A C 1
ATOM 737 O O . SER A 1 94 ? -35.731 -0.095 76.029 1.00 90.12 94 SER A O 1
ATOM 739 N N . ALA A 1 95 ? -35.492 -1.989 74.848 1.00 88.38 95 ALA A N 1
ATOM 740 C CA . ALA A 1 95 ? -36.122 -2.851 75.846 1.00 88.38 95 ALA A CA 1
ATOM 741 C C . ALA A 1 95 ? -35.333 -2.887 77.166 1.00 88.38 95 ALA A C 1
ATOM 743 O O . ALA A 1 95 ? -35.933 -2.908 78.240 1.00 88.38 95 ALA A O 1
ATOM 744 N N . ALA A 1 96 ? -33.997 -2.850 77.108 1.00 88.38 96 ALA A N 1
ATOM 745 C CA . ALA A 1 96 ? -33.153 -2.756 78.296 1.00 88.38 96 ALA A CA 1
ATOM 746 C C . ALA A 1 96 ? -33.392 -1.443 79.067 1.00 88.38 96 ALA A C 1
ATOM 748 O O . ALA A 1 96 ? -33.500 -1.474 80.293 1.00 88.38 96 ALA A O 1
ATOM 749 N N . TYR A 1 97 ? -33.565 -0.312 78.369 1.00 87.19 97 TYR A N 1
ATOM 750 C CA . TYR A 1 97 ? -33.901 0.972 79.000 1.00 87.19 97 TYR A CA 1
ATOM 751 C C . TYR A 1 97 ? -35.286 0.984 79.668 1.00 87.19 97 TYR A C 1
ATOM 753 O O . TYR A 1 97 ? -35.466 1.666 80.674 1.00 87.19 97 TYR A O 1
ATOM 761 N N . SER A 1 98 ? -36.251 0.205 79.168 1.00 84.75 98 SER A N 1
ATOM 762 C CA . SER A 1 98 ? -37.588 0.052 79.767 1.00 84.75 98 SER A CA 1
ATOM 763 C C . SER A 1 98 ? -37.708 -1.123 80.748 1.00 84.75 98 SER A C 1
ATOM 765 O O . SER A 1 98 ? -38.814 -1.598 81.011 1.00 84.75 98 SER A O 1
ATOM 767 N N . GLY A 1 99 ? -36.593 -1.613 81.301 1.00 82.88 99 GLY A N 1
ATOM 768 C CA . GLY A 1 99 ? -36.604 -2.662 82.328 1.00 82.88 99 GLY A CA 1
ATOM 769 C C . GLY A 1 99 ? -36.956 -4.057 81.800 1.00 82.88 99 GLY A C 1
ATOM 770 O O . GLY A 1 99 ? -37.515 -4.870 82.530 1.00 82.88 99 GLY A O 1
ATOM 771 N N . GLY A 1 100 ? -36.653 -4.332 80.531 1.00 80.25 100 GLY A N 1
ATOM 772 C CA . GLY A 1 100 ? -36.878 -5.619 79.867 1.00 80.25 100 GLY A CA 1
ATOM 773 C C . GLY A 1 100 ? -38.188 -5.712 79.083 1.00 80.25 100 GLY A C 1
ATOM 774 O O . GLY A 1 100 ? -38.397 -6.690 78.366 1.00 80.25 100 GLY A O 1
ATOM 775 N N . TYR A 1 101 ? -39.060 -4.704 79.162 1.00 78.88 101 TYR A N 1
ATOM 776 C CA . TYR A 1 101 ? -40.307 -4.688 78.398 1.00 78.88 101 TYR A CA 1
ATOM 777 C C . TYR A 1 101 ? -40.080 -4.169 76.983 1.00 78.88 101 TYR A C 1
ATOM 779 O O . TYR A 1 101 ? -39.491 -3.108 76.796 1.00 78.88 101 TYR A O 1
ATOM 787 N N . SER A 1 102 ? -40.594 -4.886 75.981 1.00 81.25 102 SER A N 1
ATOM 788 C CA . SER A 1 102 ? -40.677 -4.351 74.618 1.00 81.25 102 SER A CA 1
ATOM 789 C C . SER A 1 102 ? -41.518 -3.077 74.619 1.00 81.25 102 SER A C 1
ATOM 791 O O . SER A 1 102 ? -42.609 -3.054 75.186 1.00 81.25 102 SER A O 1
ATOM 793 N N . ASN A 1 103 ? -41.022 -2.025 73.974 1.00 83.44 103 ASN A N 1
ATOM 794 C CA . ASN A 1 103 ? -41.714 -0.748 73.880 1.00 83.44 103 ASN A CA 1
ATOM 795 C C . ASN A 1 103 ? -41.869 -0.328 72.406 1.00 83.44 103 ASN A C 1
ATOM 797 O O . ASN A 1 103 ? -41.102 -0.747 71.535 1.00 83.44 103 ASN A O 1
ATOM 801 N N . SER A 1 104 ? -42.900 0.468 72.118 1.00 85.50 104 SER A N 1
ATOM 802 C CA . SER A 1 104 ? -43.214 0.923 70.757 1.00 85.50 104 SER A CA 1
ATOM 803 C C . SER A 1 104 ? -42.119 1.816 70.176 1.00 85.50 104 SER A C 1
ATOM 805 O O . SER A 1 104 ? -41.841 1.740 68.984 1.00 85.50 104 SER A O 1
ATOM 807 N N . TRP A 1 105 ? -41.449 2.606 71.018 1.00 81.06 105 TRP A N 1
ATOM 808 C CA . TRP A 1 105 ? -40.367 3.498 70.606 1.00 81.06 105 TRP A CA 1
ATOM 809 C C . TRP A 1 105 ? -39.160 2.738 70.032 1.00 81.06 105 TRP A C 1
ATOM 811 O O . TRP A 1 105 ? -38.648 3.111 68.982 1.00 81.06 105 TRP A O 1
ATOM 821 N N . GLY A 1 106 ? -38.741 1.638 70.658 1.00 86.19 106 GLY A N 1
ATOM 822 C CA . GLY A 1 106 ? -37.653 0.778 70.196 1.00 86.19 106 GLY A CA 1
ATOM 823 C C . GLY A 1 106 ? -37.971 0.059 68.896 1.00 86.19 106 GLY A C 1
ATOM 824 O O . GLY A 1 106 ? -37.087 -0.104 68.061 1.00 86.19 106 GLY A O 1
ATOM 825 N N . GLN A 1 107 ? -39.235 -0.322 68.696 1.00 90.62 107 GLN A N 1
ATOM 826 C CA . GLN A 1 107 ? -39.705 -0.874 67.424 1.00 90.62 107 GLN A CA 1
ATOM 827 C C . GLN A 1 107 ? -39.644 0.177 66.310 1.00 90.62 107 GLN A C 1
ATOM 829 O O . GLN A 1 107 ? -39.081 -0.101 65.255 1.00 90.62 107 GLN A O 1
ATOM 834 N N . THR A 1 108 ? -40.135 1.398 66.553 1.00 93.31 108 THR A N 1
ATOM 835 C CA . THR A 1 108 ? -40.038 2.505 65.587 1.00 93.31 108 THR A CA 1
ATOM 836 C C . THR A 1 108 ? -38.583 2.859 65.277 1.00 93.31 108 THR A C 1
ATOM 838 O O . THR A 1 108 ? -38.217 2.976 64.112 1.00 93.31 108 THR A O 1
ATOM 841 N N . ALA A 1 109 ? -37.730 2.978 66.298 1.00 90.44 109 ALA A N 1
ATOM 842 C CA . ALA A 1 109 ? -36.311 3.277 66.122 1.00 90.44 109 ALA A CA 1
ATOM 843 C C . ALA A 1 109 ? -35.577 2.160 65.362 1.00 90.44 109 ALA A C 1
ATOM 845 O O . ALA A 1 109 ? -34.786 2.440 64.469 1.00 90.44 109 ALA A O 1
ATOM 846 N N . GLY A 1 110 ? -35.868 0.890 65.661 1.00 92.88 110 GLY A N 1
ATOM 847 C CA . GLY A 1 110 ? -35.306 -0.240 64.925 1.00 92.88 110 GLY A CA 1
ATOM 848 C C . GLY A 1 110 ? -35.748 -0.270 63.458 1.00 92.88 110 GLY A C 1
ATOM 849 O O . GLY A 1 110 ? -34.929 -0.542 62.583 1.00 92.88 110 GLY A O 1
ATOM 850 N N . GLN A 1 111 ? -37.019 0.039 63.179 1.00 95.12 111 GLN A N 1
ATOM 851 C CA . GLN A 1 111 ? -37.522 0.157 61.808 1.00 95.12 111 GLN A CA 1
ATOM 852 C C . GLN A 1 111 ? -36.842 1.297 61.045 1.00 95.12 111 GLN A C 1
ATOM 854 O O . GLN A 1 111 ? -36.496 1.101 59.883 1.00 95.12 111 GLN A O 1
ATOM 859 N N . GLN A 1 112 ? -36.597 2.440 61.697 1.00 96.12 112 GLN A N 1
ATOM 860 C CA . GLN A 1 112 ? -35.848 3.546 61.097 1.00 96.12 112 GLN A CA 1
ATOM 861 C C . GLN A 1 112 ? -34.436 3.101 60.705 1.00 96.12 112 GLN A C 1
ATOM 863 O O . GLN A 1 112 ? -34.053 3.244 59.551 1.00 96.12 112 GLN A O 1
ATOM 868 N N . ILE A 1 113 ? -33.708 2.454 61.622 1.00 95.56 113 ILE A N 1
ATOM 869 C CA . ILE A 1 113 ? -32.362 1.937 61.339 1.00 95.56 113 ILE A CA 1
ATOM 870 C C . ILE A 1 113 ? -32.379 0.943 60.171 1.00 95.56 113 ILE A C 1
ATOM 872 O O . ILE A 1 113 ? -31.505 0.988 59.311 1.00 95.56 113 ILE A O 1
ATOM 876 N N . TYR A 1 114 ? -33.375 0.055 60.095 1.00 96.56 114 TYR A N 1
ATOM 877 C CA . TYR A 1 114 ? -33.498 -0.856 58.955 1.00 96.56 114 TYR A CA 1
ATOM 878 C C . TYR A 1 114 ? -33.673 -0.095 57.629 1.00 96.56 114 TYR A C 1
ATOM 880 O O . TYR A 1 114 ? -33.019 -0.427 56.641 1.00 96.56 114 TYR A O 1
ATOM 888 N N . GLN A 1 115 ? -34.540 0.922 57.609 1.00 97.25 115 GLN A N 1
ATOM 889 C CA . GLN A 1 115 ? -34.787 1.760 56.431 1.00 97.25 115 GLN A CA 1
ATOM 890 C C . GLN A 1 115 ? -33.548 2.564 56.018 1.00 97.25 115 GLN A C 1
ATOM 892 O O . GLN A 1 115 ? -33.289 2.688 54.821 1.00 97.25 115 GLN A O 1
ATOM 897 N N . ASP A 1 116 ? -32.751 3.036 56.977 1.00 97.62 116 ASP A N 1
ATOM 898 C CA . ASP A 1 116 ? -31.502 3.755 56.709 1.00 97.62 116 ASP A CA 1
ATOM 899 C C . ASP A 1 116 ? -30.507 2.852 55.953 1.00 97.62 116 ASP A C 1
ATOM 901 O O . ASP A 1 116 ? -29.995 3.236 54.903 1.00 97.62 116 ASP A O 1
ATOM 905 N N . TYR A 1 117 ? -30.321 1.600 56.395 1.00 97.25 117 TYR A N 1
ATOM 906 C CA . TYR A 1 117 ? -29.483 0.627 55.675 1.00 97.25 117 TYR A CA 1
ATOM 907 C C . TYR A 1 117 ? -30.020 0.296 54.273 1.00 97.25 117 TYR A C 1
ATOM 909 O O . TYR A 1 117 ? -29.235 0.086 53.352 1.00 97.25 117 TYR A O 1
ATOM 917 N N . MET A 1 118 ? -31.341 0.209 54.08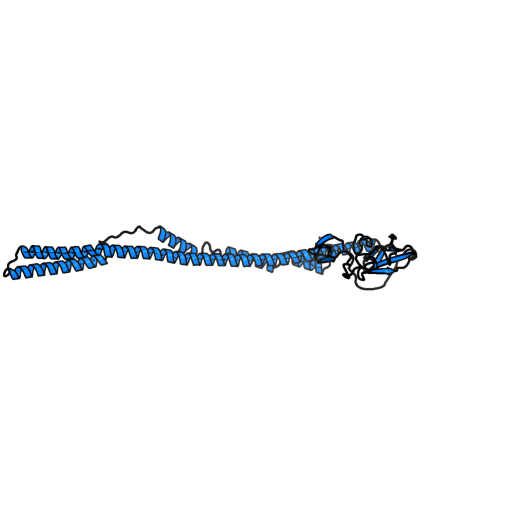5 1.00 97.38 118 MET A N 1
ATOM 918 C CA . MET A 1 118 ? -31.905 -0.022 52.745 1.00 97.38 118 MET A CA 1
ATOM 919 C C . MET A 1 118 ? -31.708 1.193 51.834 1.00 97.38 118 MET A C 1
ATOM 921 O O . MET A 1 118 ? -31.393 1.025 50.663 1.00 97.38 118 MET A O 1
ATOM 925 N N . THR A 1 119 ? -31.784 2.404 52.386 1.00 97.44 119 THR A N 1
ATOM 926 C CA . THR A 1 119 ? -31.477 3.642 51.655 1.00 97.44 119 THR A CA 1
ATOM 927 C C . THR A 1 119 ? -30.007 3.679 51.228 1.00 97.44 119 THR A C 1
ATOM 929 O O . THR A 1 119 ? -29.698 4.041 50.096 1.00 97.44 119 THR A O 1
ATOM 932 N N . GLU A 1 120 ? -29.081 3.256 52.095 1.00 96.50 120 GLU A N 1
ATOM 933 C CA . GLU A 1 120 ? -27.662 3.140 51.735 1.00 96.50 120 GLU A CA 1
ATOM 934 C C . GLU A 1 120 ? -27.408 2.114 50.619 1.00 96.50 120 GLU A C 1
ATOM 936 O O . GLU A 1 120 ? -26.557 2.352 49.762 1.00 96.50 120 GLU A O 1
ATOM 941 N N . LEU A 1 121 ? -28.149 1.001 50.598 1.00 96.38 121 LEU A N 1
ATOM 942 C CA . LEU A 1 121 ? -28.103 0.034 49.498 1.00 96.38 121 LEU A CA 1
ATOM 943 C C . LEU A 1 121 ? -28.622 0.647 48.189 1.00 96.38 121 LEU A C 1
ATOM 945 O O . LEU A 1 121 ? -27.988 0.480 47.148 1.00 96.38 121 LEU A O 1
ATOM 949 N N . ASP A 1 122 ? -29.744 1.365 48.231 1.00 95.75 122 ASP A N 1
ATOM 950 C CA . ASP A 1 122 ? -30.316 2.021 47.049 1.00 95.75 122 ASP A CA 1
ATOM 951 C C . ASP A 1 122 ? -29.362 3.079 46.476 1.00 95.75 122 ASP A C 1
ATOM 953 O O . ASP A 1 122 ? -29.224 3.207 45.258 1.00 95.75 122 ASP A O 1
ATOM 957 N N . ASN A 1 123 ? -28.597 3.753 47.339 1.00 96.62 123 ASN A N 1
ATOM 958 C CA . ASN A 1 123 ? -27.549 4.689 46.929 1.00 96.62 123 ASN A CA 1
ATOM 959 C C . ASN A 1 123 ? -26.388 4.022 46.164 1.00 96.62 123 ASN A C 1
ATOM 961 O O . ASN A 1 123 ? -25.629 4.727 45.500 1.00 96.62 123 ASN A O 1
ATOM 965 N N . LYS A 1 124 ? -26.250 2.687 46.200 1.00 96.44 124 LYS A N 1
ATOM 966 C CA . LYS A 1 124 ? -25.275 1.945 45.378 1.00 96.44 124 LYS A CA 1
ATOM 967 C C . LYS A 1 124 ? -25.750 1.663 43.960 1.00 96.44 124 LYS A C 1
ATOM 969 O O . LYS A 1 124 ? -24.915 1.428 43.092 1.00 96.44 124 LYS A O 1
ATOM 974 N N . ILE A 1 125 ? -27.053 1.738 43.689 1.00 96.50 125 ILE A N 1
ATOM 975 C CA . ILE A 1 125 ? -27.605 1.461 42.356 1.00 96.50 125 ILE A CA 1
ATOM 976 C C . ILE A 1 125 ? -27.028 2.416 41.291 1.00 96.50 125 ILE A C 1
ATOM 978 O O . ILE A 1 125 ? -26.590 1.927 40.248 1.00 96.50 125 ILE A O 1
ATOM 982 N N . PRO A 1 126 ? -26.952 3.747 41.513 1.00 97.56 126 PRO A N 1
ATOM 983 C CA . PRO A 1 126 ? -26.334 4.652 40.544 1.00 97.56 126 PRO A CA 1
ATOM 984 C C . PRO A 1 126 ? -24.845 4.367 40.312 1.00 97.56 126 PRO A C 1
ATOM 986 O O . PRO A 1 126 ? -24.392 4.458 39.173 1.00 97.56 126 PRO A O 1
ATOM 989 N N . GLU A 1 127 ? -24.097 4.001 41.362 1.00 96.25 127 GLU A N 1
ATOM 990 C CA . GLU A 1 127 ? -22.670 3.655 41.261 1.00 96.25 127 GLU A CA 1
ATOM 991 C C . GLU A 1 127 ? -22.466 2.418 40.373 1.00 96.25 127 GLU A C 1
ATOM 993 O O . GLU A 1 127 ? -21.659 2.449 39.445 1.00 96.25 127 GLU A O 1
ATOM 998 N N . LEU A 1 128 ? -23.242 1.356 40.607 1.00 97.56 128 LEU A N 1
ATOM 999 C CA . LEU A 1 128 ? -23.164 0.120 39.827 1.00 97.56 128 LEU A CA 1
ATOM 1000 C C . LEU A 1 128 ? -23.621 0.316 38.379 1.00 97.56 128 LEU A C 1
ATOM 1002 O O . LEU A 1 128 ? -22.963 -0.157 37.455 1.00 97.56 128 LEU A O 1
ATOM 1006 N N . ARG A 1 129 ? -24.689 1.094 38.156 1.00 97.81 129 ARG A N 1
ATOM 1007 C CA . ARG A 1 129 ? -25.113 1.473 36.802 1.00 97.81 129 ARG A CA 1
ATOM 1008 C C . ARG A 1 129 ? -24.009 2.234 36.065 1.00 97.81 129 ARG A C 1
ATOM 1010 O O . ARG A 1 129 ? -23.810 2.000 34.877 1.00 97.81 129 ARG A O 1
ATOM 1017 N N . GLN A 1 130 ? -23.312 3.150 36.742 1.00 98.00 130 GLN A N 1
ATOM 1018 C CA . GLN A 1 130 ? -22.204 3.894 36.140 1.00 98.00 130 GLN A CA 1
ATOM 1019 C C . GLN A 1 130 ? -21.024 2.976 35.813 1.00 98.00 130 GLN A C 1
ATOM 1021 O O . GLN A 1 130 ? -20.426 3.120 34.749 1.00 98.00 130 GLN A O 1
ATOM 1026 N N . GLN A 1 131 ? -20.702 2.025 36.691 1.00 97.56 131 GLN A N 1
ATOM 1027 C CA . GLN A 1 131 ? -19.675 1.023 36.421 1.00 97.56 131 GLN A CA 1
ATOM 1028 C C . GLN A 1 131 ? -20.030 0.187 35.184 1.00 97.56 131 GLN A C 1
ATOM 1030 O O . GLN A 1 131 ? -19.226 0.123 34.258 1.00 97.56 131 GLN A O 1
ATOM 1035 N N . ALA A 1 132 ? -21.245 -0.365 35.123 1.00 98.12 132 ALA A N 1
ATOM 1036 C CA . ALA A 1 132 ? -21.715 -1.133 33.971 1.00 98.12 132 ALA A CA 1
ATOM 1037 C C . ALA A 1 132 ? -21.694 -0.300 32.677 1.00 98.12 132 ALA A C 1
ATOM 1039 O O . ALA A 1 132 ? -21.340 -0.801 31.613 1.00 98.12 132 ALA A O 1
ATOM 1040 N N . GLN A 1 133 ? -22.027 0.994 32.757 1.00 98.19 133 GLN A N 1
ATOM 1041 C CA . GLN A 1 133 ? -21.926 1.898 31.611 1.00 98.19 133 GLN A CA 1
ATOM 1042 C C . GLN A 1 133 ? -20.475 2.080 31.156 1.00 98.19 133 GLN A C 1
ATOM 1044 O O . GLN A 1 133 ? -20.211 2.074 29.957 1.00 98.19 133 GLN A O 1
ATOM 1049 N N . ASN A 1 134 ? -19.535 2.237 32.088 1.00 98.31 134 ASN A N 1
ATOM 1050 C CA . ASN A 1 134 ? -18.119 2.379 31.759 1.00 98.31 134 ASN A CA 1
ATOM 1051 C C . ASN A 1 134 ? -17.562 1.102 31.119 1.00 98.31 134 ASN A C 1
ATOM 1053 O O . ASN A 1 134 ? -16.818 1.193 30.148 1.00 98.31 134 ASN A O 1
ATOM 1057 N N . GLU A 1 135 ? -17.944 -0.072 31.627 1.00 97.50 135 GLU A N 1
ATOM 1058 C CA . GLU A 1 135 ? -17.585 -1.370 31.043 1.00 97.50 135 GLU A CA 1
ATOM 1059 C C . GLU A 1 135 ? -18.138 -1.498 29.617 1.00 97.50 135 GLU A C 1
ATOM 1061 O O . GLU A 1 135 ? -17.380 -1.768 28.688 1.00 97.50 135 GLU A O 1
ATOM 1066 N N . TYR A 1 136 ? -19.417 -1.168 29.411 1.00 98.12 136 TYR A N 1
ATOM 1067 C CA . TYR A 1 136 ? -20.027 -1.124 28.082 1.00 98.12 136 TYR A CA 1
ATOM 1068 C C . TYR A 1 136 ? -19.291 -0.166 27.130 1.00 98.12 136 TYR A C 1
ATOM 1070 O O . TYR A 1 136 ? -19.061 -0.496 25.967 1.00 98.12 136 TYR A O 1
ATOM 1078 N N . LEU A 1 137 ? -18.911 1.033 27.574 1.00 98.12 137 LEU A N 1
ATOM 1079 C CA . LEU A 1 137 ? -18.162 1.966 26.725 1.00 98.12 137 LEU A CA 1
ATOM 1080 C C . LEU A 1 137 ? -16.770 1.416 26.381 1.00 98.12 137 LEU A C 1
ATOM 1082 O O . LEU A 1 137 ? -16.388 1.436 25.211 1.00 98.12 137 LEU A O 1
ATOM 1086 N N . ALA A 1 138 ? -16.061 0.854 27.363 1.00 98.38 138 ALA A N 1
ATOM 1087 C CA . ALA A 1 138 ? -14.733 0.272 27.179 1.00 98.38 138 ALA A CA 1
ATOM 1088 C C . ALA A 1 138 ? -14.738 -0.929 26.216 1.00 98.38 138 ALA A C 1
ATOM 1090 O O . ALA A 1 138 ? -13.833 -1.070 25.396 1.00 98.38 138 ALA A O 1
ATOM 1091 N N . GLU A 1 139 ? -15.763 -1.783 26.267 1.00 98.00 139 GLU A N 1
ATOM 1092 C CA . GLU A 1 139 ? -15.942 -2.869 25.294 1.00 98.00 139 GLU A CA 1
ATOM 1093 C C . GLU A 1 139 ? -16.118 -2.335 23.868 1.00 98.00 139 GLU A C 1
ATOM 1095 O O . GLU A 1 139 ? -15.513 -2.855 22.929 1.00 98.00 139 GLU A O 1
ATOM 1100 N N . GLY A 1 140 ? -16.910 -1.268 23.707 1.00 98.19 140 GLY A N 1
ATOM 1101 C CA . GLY A 1 140 ? -17.094 -0.598 22.420 1.00 98.19 140 GLY A CA 1
ATOM 1102 C C . GLY A 1 140 ? -15.793 -0.010 21.875 1.00 98.19 140 GLY A C 1
ATOM 1103 O O . GLY A 1 140 ? -15.473 -0.204 20.704 1.00 98.19 140 GLY A O 1
ATOM 1104 N N . GLU A 1 141 ? -15.016 0.660 22.726 1.00 98.19 141 GLU A N 1
ATOM 1105 C CA . GLU A 1 141 ? -13.695 1.186 22.365 1.00 98.19 141 GLU A CA 1
ATOM 1106 C C . GLU A 1 141 ? -12.720 0.068 21.979 1.00 98.19 141 GLU A C 1
ATOM 1108 O O . GLU A 1 141 ? -12.009 0.191 20.986 1.00 98.19 141 GLU A O 1
ATOM 1113 N N . MET A 1 142 ? -12.723 -1.055 22.701 1.00 98.25 142 MET A N 1
ATOM 1114 C CA . MET A 1 142 ? -11.859 -2.195 22.391 1.00 98.25 142 MET A CA 1
ATOM 1115 C C . MET A 1 142 ? -12.192 -2.834 21.036 1.00 98.25 142 MET A C 1
ATOM 1117 O O . MET A 1 142 ? -11.284 -3.271 20.326 1.00 98.25 142 MET A O 1
ATOM 1121 N N . LEU A 1 143 ? -13.474 -2.909 20.667 1.00 98.31 143 LEU A N 1
ATOM 1122 C CA . LEU A 1 143 ? -13.885 -3.379 19.340 1.00 98.31 143 LEU A CA 1
ATOM 1123 C C . LEU A 1 143 ? -13.359 -2.450 18.241 1.00 98.31 143 LEU A C 1
ATOM 1125 O O . LEU A 1 143 ? -12.792 -2.934 17.261 1.00 98.31 143 LEU A O 1
ATOM 1129 N N . LEU A 1 144 ? -13.475 -1.133 18.433 1.00 98.06 144 LEU A N 1
ATOM 1130 C CA . LEU A 1 144 ? -12.946 -0.143 17.492 1.00 98.06 144 LEU A CA 1
ATOM 1131 C C . LEU A 1 144 ? -11.418 -0.173 17.391 1.00 98.06 144 LEU A C 1
ATOM 1133 O O . LEU A 1 144 ? -10.886 -0.053 16.290 1.00 98.06 144 LEU A O 1
ATOM 1137 N N . ASP A 1 145 ? -10.709 -0.361 18.503 1.00 98.38 145 ASP A N 1
ATOM 1138 C CA . ASP A 1 145 ? -9.247 -0.477 18.515 1.00 98.38 145 ASP A CA 1
ATOM 1139 C C . ASP A 1 145 ? -8.785 -1.719 17.738 1.00 98.38 145 ASP A C 1
ATOM 1141 O O . ASP A 1 145 ? -7.976 -1.628 16.811 1.00 98.38 145 ASP A O 1
ATOM 1145 N N . LYS A 1 146 ? -9.392 -2.880 18.018 1.00 98.12 146 LYS A N 1
ATOM 1146 C CA . LYS A 1 146 ? -9.132 -4.121 17.269 1.00 98.12 146 LYS A CA 1
ATOM 1147 C C . LYS A 1 146 ? -9.460 -3.970 15.788 1.00 98.12 146 LYS A C 1
ATOM 1149 O O . LYS A 1 146 ? -8.699 -4.457 14.948 1.00 98.12 146 LYS A O 1
ATOM 1154 N N . TYR A 1 147 ? -10.571 -3.309 15.465 1.00 98.06 147 TYR A N 1
ATOM 1155 C CA . TYR A 1 147 ? -10.943 -2.994 14.091 1.00 98.06 147 TYR A CA 1
ATOM 1156 C C . TYR A 1 147 ? -9.862 -2.140 13.426 1.00 98.06 147 TYR A C 1
ATOM 1158 O O . TYR A 1 147 ? -9.374 -2.512 12.364 1.00 98.06 147 TYR A O 1
ATOM 1166 N N . GLY A 1 148 ? -9.429 -1.054 14.070 1.00 97.69 148 GLY A N 1
ATOM 1167 C CA . GLY A 1 148 ? -8.397 -0.156 13.555 1.00 97.69 148 GLY A CA 1
ATOM 1168 C C . GLY A 1 148 ? -7.070 -0.867 13.290 1.00 97.69 148 GLY A C 1
ATOM 1169 O O . GLY A 1 148 ? -6.499 -0.717 12.211 1.00 97.69 148 GLY A O 1
ATOM 1170 N N . ILE A 1 149 ? -6.612 -1.705 14.224 1.00 97.88 149 ILE A N 1
ATOM 1171 C CA . ILE A 1 149 ? -5.398 -2.520 14.057 1.00 97.88 149 ILE A CA 1
ATOM 1172 C C . ILE A 1 149 ? -5.555 -3.496 12.882 1.00 97.88 149 ILE A C 1
ATOM 1174 O O . ILE A 1 149 ? -4.665 -3.614 12.038 1.00 97.88 149 ILE A O 1
ATOM 1178 N N . THR A 1 150 ? -6.692 -4.192 12.804 1.00 97.12 150 THR A N 1
ATOM 1179 C CA . THR A 1 150 ? -6.937 -5.197 11.758 1.00 97.12 150 THR A CA 1
ATOM 1180 C C . THR A 1 150 ? -7.060 -4.550 10.377 1.00 97.12 150 THR A C 1
ATOM 1182 O O . THR A 1 150 ? -6.467 -5.046 9.420 1.00 97.12 150 THR A O 1
ATOM 1185 N N . GLN A 1 151 ? -7.752 -3.414 10.277 1.00 96.31 151 GLN A N 1
ATOM 1186 C CA . GLN A 1 151 ? -7.821 -2.607 9.059 1.00 96.31 151 GLN A CA 1
ATOM 1187 C C . GLN A 1 151 ? -6.451 -2.071 8.648 1.00 96.31 151 GLN A C 1
ATOM 1189 O O . GLN A 1 151 ? -6.123 -2.090 7.466 1.00 96.31 151 GLN A O 1
ATOM 1194 N N . GLY A 1 152 ? -5.621 -1.651 9.607 1.00 96.81 152 GLY A N 1
ATOM 1195 C CA . GLY A 1 152 ? -4.235 -1.265 9.341 1.00 96.81 152 GLY A CA 1
ATOM 1196 C C . GLY A 1 152 ? -3.452 -2.397 8.673 1.00 96.81 152 GLY A C 1
ATOM 1197 O O . GLY A 1 152 ? -2.879 -2.206 7.604 1.00 96.81 152 GLY A O 1
ATOM 1198 N N . HIS A 1 153 ? -3.517 -3.609 9.231 1.00 96.12 153 HIS A N 1
ATOM 1199 C CA . HIS A 1 153 ? -2.884 -4.785 8.626 1.00 96.12 153 HIS A CA 1
ATOM 1200 C C . HIS A 1 153 ? -3.452 -5.145 7.248 1.00 96.12 153 HIS A C 1
ATOM 1202 O O . HIS A 1 153 ? -2.698 -5.562 6.368 1.00 96.12 153 HIS A O 1
ATOM 1208 N N . TYR A 1 154 ? -4.762 -4.988 7.044 1.00 95.81 154 TYR A N 1
ATOM 1209 C CA . TYR A 1 154 ? -5.385 -5.187 5.737 1.00 95.81 154 TYR A CA 1
ATOM 1210 C C . TYR A 1 154 ? -4.859 -4.182 4.702 1.00 95.81 154 TYR A C 1
ATOM 1212 O O . TYR A 1 154 ? -4.488 -4.571 3.594 1.00 95.81 154 TYR A O 1
ATOM 1220 N N . GLN A 1 155 ? -4.744 -2.906 5.078 1.00 96.06 155 GLN A N 1
ATOM 1221 C CA . GLN A 1 155 ? -4.199 -1.866 4.212 1.00 96.06 155 GLN A CA 1
ATOM 1222 C C . GLN A 1 155 ? -2.716 -2.097 3.897 1.00 96.06 155 GLN A C 1
ATOM 1224 O O . GLN A 1 155 ? -2.299 -1.916 2.753 1.00 96.06 155 GLN A O 1
ATOM 1229 N N . ASP A 1 156 ? -1.922 -2.531 4.876 1.00 96.19 156 ASP A N 1
ATOM 1230 C CA . ASP A 1 156 ? -0.514 -2.877 4.664 1.00 96.19 156 ASP A CA 1
ATOM 1231 C C . ASP A 1 156 ? -0.363 -4.031 3.671 1.00 96.19 156 ASP A C 1
ATOM 1233 O O . ASP A 1 156 ? 0.463 -3.958 2.759 1.00 96.19 156 ASP A O 1
ATOM 1237 N N . LEU A 1 157 ? -1.187 -5.074 3.807 1.00 95.62 157 LEU A N 1
ATOM 1238 C CA . LEU A 1 157 ? -1.210 -6.199 2.874 1.00 95.62 157 LEU A CA 1
ATOM 1239 C C . LEU A 1 157 ? -1.591 -5.739 1.459 1.00 95.62 157 LEU A C 1
ATOM 1241 O O . LEU A 1 157 ? -0.959 -6.146 0.487 1.00 95.62 157 LEU A O 1
ATOM 1245 N N . MET A 1 158 ? -2.582 -4.852 1.348 1.00 95.44 158 MET A N 1
ATOM 1246 C CA . MET A 1 158 ? -3.006 -4.265 0.078 1.00 95.44 158 MET A CA 1
ATOM 1247 C C . MET A 1 158 ? -1.881 -3.455 -0.581 1.00 95.44 158 MET A C 1
ATOM 1249 O O . MET A 1 158 ? -1.614 -3.602 -1.773 1.00 95.44 158 MET A O 1
ATOM 1253 N N . ASN A 1 159 ? -1.180 -2.631 0.198 1.00 96.62 159 ASN A N 1
ATOM 1254 C CA . ASN A 1 159 ? -0.053 -1.837 -0.286 1.00 96.62 159 ASN A CA 1
ATOM 1255 C C . ASN A 1 159 ? 1.102 -2.731 -0.765 1.00 96.62 159 ASN A C 1
ATOM 1257 O O . ASN A 1 159 ? 1.676 -2.469 -1.820 1.00 96.62 159 ASN A O 1
ATOM 1261 N N . GLN A 1 160 ? 1.425 -3.793 -0.019 1.00 96.06 160 GLN A N 1
ATOM 1262 C CA . GLN A 1 160 ? 2.454 -4.764 -0.406 1.00 96.06 160 GLN A CA 1
ATOM 1263 C C . GLN A 1 160 ? 2.086 -5.492 -1.700 1.00 96.06 160 GLN A C 1
ATOM 1265 O O . GLN A 1 160 ? 2.924 -5.602 -2.592 1.00 96.06 160 GLN A O 1
ATOM 1270 N N . PHE A 1 161 ? 0.830 -5.929 -1.822 1.00 96.56 161 PHE A N 1
ATOM 1271 C CA . PHE A 1 161 ? 0.328 -6.566 -3.035 1.00 96.56 161 PHE A CA 1
ATOM 1272 C C . PHE A 1 161 ? 0.482 -5.661 -4.258 1.00 96.56 161 PHE A C 1
ATOM 1274 O O . PHE A 1 161 ? 1.039 -6.084 -5.268 1.00 96.56 161 PHE A O 1
ATOM 1281 N N . TYR A 1 162 ? 0.031 -4.405 -4.176 1.00 96.25 162 TYR A N 1
ATOM 1282 C CA . TYR A 1 162 ? 0.150 -3.482 -5.304 1.00 96.25 162 TYR A CA 1
ATOM 1283 C C . TYR A 1 162 ? 1.602 -3.140 -5.637 1.00 96.25 162 TYR A C 1
ATOM 1285 O O . TYR A 1 162 ? 1.949 -3.107 -6.814 1.00 96.25 162 TYR A O 1
ATOM 1293 N N . ALA A 1 163 ? 2.457 -2.943 -4.632 1.00 97.69 163 ALA A N 1
ATOM 1294 C CA . ALA A 1 163 ? 3.869 -2.651 -4.856 1.00 97.69 163 ALA A CA 1
ATOM 1295 C C . ALA A 1 163 ? 4.590 -3.793 -5.591 1.00 97.69 163 ALA A C 1
ATOM 1297 O O . ALA A 1 163 ? 5.299 -3.546 -6.565 1.00 97.69 163 ALA A O 1
ATOM 1298 N N . GLU A 1 164 ? 4.386 -5.039 -5.158 1.00 97.81 164 GLU A N 1
ATOM 1299 C CA . GLU A 1 164 ? 5.015 -6.205 -5.786 1.00 97.81 164 GLU A CA 1
ATOM 1300 C C . GLU A 1 164 ? 4.418 -6.491 -7.168 1.00 97.81 164 GLU A C 1
ATOM 1302 O O . GLU A 1 164 ? 5.146 -6.774 -8.119 1.00 97.81 164 GLU A O 1
ATOM 1307 N N . ARG A 1 165 ? 3.097 -6.338 -7.318 1.00 96.94 165 ARG A N 1
ATOM 1308 C CA . ARG A 1 165 ? 2.427 -6.422 -8.619 1.00 96.94 165 ARG A CA 1
ATOM 1309 C C . ARG A 1 165 ? 3.033 -5.434 -9.613 1.00 96.94 165 ARG A C 1
ATOM 1311 O O . ARG A 1 165 ? 3.372 -5.829 -10.725 1.00 96.94 165 ARG A O 1
ATOM 1318 N N . ASP A 1 166 ? 3.166 -4.171 -9.219 1.00 97.56 166 ASP A N 1
ATOM 1319 C CA . ASP A 1 166 ? 3.692 -3.116 -10.084 1.00 97.56 166 ASP A CA 1
ATOM 1320 C C . ASP A 1 166 ? 5.175 -3.352 -10.402 1.00 97.56 166 ASP A C 1
ATOM 1322 O O . ASP A 1 166 ? 5.611 -3.132 -11.532 1.00 97.56 166 ASP A O 1
ATOM 1326 N N . TYR A 1 167 ? 5.953 -3.855 -9.440 1.00 97.75 167 TYR A N 1
ATOM 1327 C CA . TYR A 1 167 ? 7.335 -4.274 -9.669 1.00 97.75 167 TYR A CA 1
ATOM 1328 C C . TYR A 1 167 ? 7.435 -5.379 -10.734 1.00 97.75 167 TYR A C 1
ATOM 1330 O O . TYR A 1 167 ? 8.227 -5.260 -11.674 1.00 97.75 167 TYR A O 1
ATOM 1338 N N . LEU A 1 168 ? 6.616 -6.429 -10.626 1.00 97.88 168 LEU A N 1
ATOM 1339 C CA . LEU A 1 168 ? 6.604 -7.541 -11.579 1.00 97.88 168 LEU A CA 1
ATOM 1340 C C . LEU A 1 168 ? 6.099 -7.119 -12.963 1.00 97.88 168 LEU A C 1
ATOM 1342 O O . LEU A 1 168 ? 6.685 -7.524 -13.966 1.00 97.88 168 LEU A O 1
ATOM 1346 N N . ASP A 1 169 ? 5.071 -6.269 -13.028 1.00 95.81 169 ASP A N 1
ATOM 1347 C CA . ASP A 1 169 ? 4.570 -5.711 -14.287 1.00 95.81 169 ASP A CA 1
ATOM 1348 C C . ASP A 1 169 ? 5.636 -4.855 -14.984 1.00 95.81 169 ASP A C 1
ATOM 1350 O O . ASP A 1 169 ? 5.863 -5.000 -16.187 1.00 95.81 169 ASP A O 1
ATOM 1354 N N . ASN A 1 170 ? 6.348 -4.003 -14.239 1.00 95.44 170 ASN A N 1
ATOM 1355 C CA . ASN A 1 170 ? 7.451 -3.214 -14.787 1.00 95.44 170 ASN A CA 1
ATOM 1356 C C . ASN A 1 170 ? 8.575 -4.108 -15.307 1.00 95.44 170 ASN A C 1
ATOM 1358 O O . ASN A 1 170 ? 9.046 -3.907 -16.422 1.00 95.44 170 ASN A O 1
ATOM 1362 N N . LYS A 1 171 ? 8.949 -5.145 -14.554 1.00 94.88 171 LYS A N 1
ATOM 1363 C CA . LYS A 1 171 ? 9.953 -6.116 -14.993 1.00 94.88 171 LYS A CA 1
ATOM 1364 C C . LYS A 1 171 ? 9.530 -6.842 -16.274 1.00 94.88 171 LYS A C 1
ATOM 1366 O O . LYS A 1 171 ? 10.341 -6.995 -17.183 1.00 94.88 171 LYS A O 1
ATOM 1371 N N . ALA A 1 172 ? 8.270 -7.267 -16.374 1.00 94.00 172 ALA A N 1
ATOM 1372 C CA . ALA A 1 172 ? 7.742 -7.891 -17.585 1.00 94.00 172 ALA A CA 1
ATOM 1373 C C . ALA A 1 172 ? 7.777 -6.931 -18.786 1.00 94.00 172 ALA A C 1
ATOM 1375 O O . ALA A 1 172 ? 8.181 -7.331 -19.880 1.00 94.00 172 ALA A O 1
ATOM 1376 N N . ASN A 1 173 ? 7.421 -5.661 -18.577 1.00 89.69 173 ASN A N 1
ATOM 1377 C CA . ASN A 1 173 ? 7.484 -4.623 -19.607 1.00 89.69 173 ASN A CA 1
ATOM 1378 C C . ASN A 1 173 ? 8.923 -4.315 -20.046 1.00 89.69 173 ASN A C 1
ATOM 1380 O O . ASN A 1 173 ? 9.177 -4.148 -21.239 1.00 89.69 173 ASN A O 1
ATOM 1384 N N . GLU A 1 174 ? 9.872 -4.258 -19.112 1.00 91.38 174 GLU A N 1
ATOM 1385 C CA . GLU A 1 174 ? 11.295 -4.072 -19.407 1.00 91.38 174 GLU A CA 1
ATOM 1386 C C . GLU A 1 174 ? 11.853 -5.219 -20.255 1.00 91.38 174 GLU A C 1
ATOM 1388 O O . GLU A 1 174 ? 12.485 -4.968 -21.281 1.00 91.38 174 GLU A O 1
ATOM 1393 N N . GLU A 1 175 ? 11.602 -6.475 -19.869 1.00 86.50 175 GLU A N 1
ATOM 1394 C CA . GLU A 1 175 ? 12.059 -7.639 -20.639 1.00 86.50 175 GLU A CA 1
ATOM 1395 C C . GLU A 1 175 ? 11.424 -7.673 -22.031 1.00 86.50 175 GLU A C 1
ATOM 1397 O O . GLU A 1 175 ? 12.116 -7.910 -23.025 1.00 86.50 175 GLU A O 1
ATOM 1402 N N . TYR A 1 176 ? 10.124 -7.376 -22.126 1.00 85.12 176 TYR A N 1
ATOM 1403 C CA . TYR A 1 176 ? 9.435 -7.277 -23.410 1.00 85.12 176 TYR A CA 1
ATOM 1404 C C . TYR A 1 176 ? 10.051 -6.192 -24.302 1.00 85.12 176 TYR A C 1
ATOM 1406 O O . TYR A 1 176 ? 10.256 -6.427 -25.492 1.00 85.12 176 TYR A O 1
ATOM 1414 N N . SER A 1 177 ? 10.381 -5.028 -23.733 1.00 84.38 177 SER A N 1
ATOM 1415 C CA . SER A 1 177 ? 10.963 -3.906 -24.481 1.00 84.38 177 SER A CA 1
ATOM 1416 C C . SER A 1 177 ? 12.349 -4.261 -25.021 1.00 84.38 177 SER A C 1
ATOM 1418 O O . SER A 1 177 ? 12.594 -4.076 -26.206 1.00 84.38 177 SER A O 1
ATOM 1420 N N . LYS A 1 178 ? 13.212 -4.884 -24.204 1.00 84.31 178 LYS A N 1
ATOM 1421 C CA . LYS A 1 178 ? 14.529 -5.380 -24.649 1.00 84.31 178 LYS A CA 1
ATOM 1422 C C . LYS A 1 178 ? 14.409 -6.374 -25.803 1.00 84.31 178 LYS A C 1
ATOM 1424 O O . LYS A 1 178 ? 15.130 -6.267 -26.789 1.00 84.31 178 LYS A O 1
ATOM 1429 N N . TRP A 1 179 ? 13.500 -7.346 -25.687 1.00 89.50 179 TRP A N 1
ATOM 1430 C CA . TRP A 1 179 ? 13.253 -8.312 -26.760 1.00 89.50 179 TRP A CA 1
ATOM 1431 C C . TRP A 1 179 ? 12.754 -7.628 -28.038 1.00 89.50 179 TRP A C 1
ATOM 1433 O O . TRP A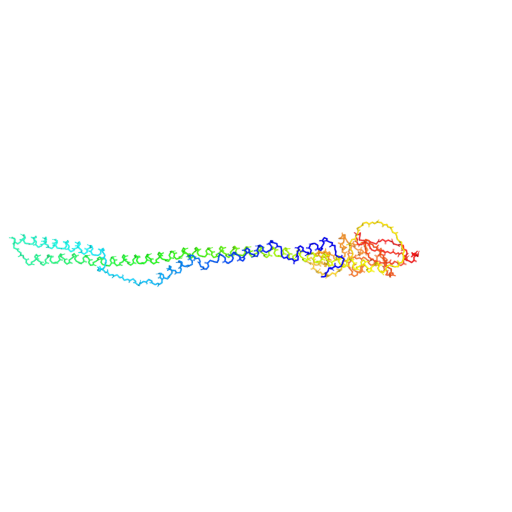 1 179 ? 13.204 -7.966 -29.132 1.00 89.50 179 TRP A O 1
ATOM 1443 N N . PHE A 1 180 ? 11.833 -6.673 -27.903 1.00 77.69 180 PHE A N 1
ATOM 1444 C CA . PHE A 1 180 ? 11.266 -5.943 -29.031 1.00 77.69 180 PHE A CA 1
ATOM 1445 C C . PHE A 1 180 ? 12.314 -5.075 -29.742 1.00 77.69 180 PHE A C 1
ATOM 1447 O O . PHE A 1 180 ? 12.357 -5.066 -30.972 1.00 77.69 180 PHE A O 1
ATOM 1454 N N . ASP A 1 181 ? 13.184 -4.403 -28.987 1.00 78.25 181 ASP A N 1
ATOM 1455 C CA . ASP A 1 181 ? 14.286 -3.601 -29.523 1.00 78.25 181 ASP A CA 1
ATOM 1456 C C . ASP A 1 181 ? 15.294 -4.469 -30.286 1.00 78.25 181 ASP A C 1
ATOM 1458 O O . ASP A 1 181 ? 15.636 -4.150 -31.424 1.00 78.25 181 ASP A O 1
ATOM 1462 N N . GLU A 1 182 ? 15.704 -5.609 -29.716 1.00 77.38 182 GLU A N 1
ATOM 1463 C CA . GLU A 1 182 ? 16.585 -6.575 -30.390 1.00 77.38 182 GLU A CA 1
ATOM 1464 C C . GLU A 1 182 ? 15.956 -7.109 -31.678 1.00 77.38 182 GLU A C 1
ATOM 1466 O O . GLU A 1 182 ? 16.590 -7.137 -32.733 1.00 77.38 182 GLU A O 1
ATOM 1471 N N . ARG A 1 183 ? 14.675 -7.484 -31.626 1.00 78.38 183 ARG A N 1
ATOM 1472 C CA . ARG A 1 183 ? 13.951 -7.946 -32.809 1.00 78.38 183 ARG A CA 1
ATOM 1473 C C . ARG A 1 183 ? 13.952 -6.888 -33.917 1.00 78.38 183 ARG A C 1
ATOM 1475 O O . ARG A 1 183 ? 14.282 -7.209 -35.056 1.00 78.38 183 ARG A O 1
ATOM 1482 N N . ASN A 1 184 ? 13.616 -5.640 -33.591 1.00 68.44 184 ASN A N 1
ATOM 1483 C CA . ASN A 1 184 ? 13.597 -4.548 -34.568 1.00 68.44 184 ASN A CA 1
ATOM 1484 C C . ASN A 1 184 ? 14.991 -4.236 -35.117 1.00 68.44 184 ASN A C 1
ATOM 1486 O O . ASN A 1 184 ? 15.126 -3.952 -36.306 1.00 68.44 184 ASN A O 1
ATOM 1490 N N . TYR A 1 185 ? 16.021 -4.300 -34.270 1.00 74.94 185 TYR A N 1
ATOM 1491 C CA . TYR A 1 185 ? 17.406 -4.122 -34.688 1.00 74.94 185 TYR A CA 1
ATOM 1492 C C . TYR A 1 185 ? 17.785 -5.149 -35.760 1.00 74.94 185 TYR A C 1
ATOM 1494 O O . TYR A 1 185 ? 18.226 -4.768 -36.846 1.00 74.94 185 TYR A O 1
ATOM 1502 N N . TRP A 1 186 ? 17.539 -6.438 -35.508 1.00 75.00 186 TRP A N 1
ATOM 1503 C CA . TRP A 1 186 ? 17.868 -7.505 -36.457 1.00 75.00 186 TRP A CA 1
ATOM 1504 C C . TRP A 1 186 ? 16.991 -7.496 -37.712 1.00 75.00 186 TRP A C 1
ATOM 1506 O O . TRP A 1 186 ? 17.490 -7.793 -38.798 1.00 75.00 186 TRP A O 1
ATOM 1516 N N . ASP A 1 187 ? 15.728 -7.079 -37.608 1.00 69.44 187 ASP A N 1
ATOM 1517 C CA . ASP A 1 187 ? 14.877 -6.828 -38.776 1.00 69.44 187 ASP A CA 1
ATOM 1518 C C . ASP A 1 187 ? 15.424 -5.674 -39.640 1.00 69.44 187 ASP A C 1
ATOM 1520 O O . ASP A 1 187 ? 15.423 -5.761 -40.871 1.00 69.44 187 ASP A O 1
ATOM 1524 N N . GLY A 1 188 ? 15.961 -4.623 -39.013 1.00 68.31 188 GLY A N 1
ATOM 1525 C CA . GLY A 1 188 ? 16.646 -3.524 -39.694 1.00 68.31 188 GLY A CA 1
ATOM 1526 C C . GLY A 1 188 ? 17.949 -3.956 -40.372 1.00 68.31 188 GLY A C 1
ATOM 1527 O O . GLY A 1 188 ? 18.180 -3.612 -41.533 1.00 68.31 188 GLY A O 1
ATOM 1528 N N . VAL A 1 189 ? 18.780 -4.753 -39.690 1.00 68.62 189 VAL A N 1
ATOM 1529 C CA . VAL A 1 189 ? 20.006 -5.331 -40.270 1.00 68.62 189 VAL A CA 1
ATOM 1530 C C . VAL A 1 189 ? 19.666 -6.196 -41.485 1.00 68.62 189 VAL A C 1
ATOM 1532 O O . VAL A 1 189 ? 20.262 -6.011 -42.543 1.00 68.62 189 VAL A O 1
ATOM 1535 N N . ALA A 1 190 ? 18.659 -7.066 -41.387 1.00 64.81 190 ALA A N 1
ATOM 1536 C CA . ALA A 1 190 ? 18.223 -7.904 -42.502 1.00 64.81 190 ALA A CA 1
ATOM 1537 C C . ALA A 1 190 ? 17.718 -7.084 -43.700 1.00 64.81 190 ALA A C 1
ATOM 1539 O O . ALA A 1 190 ? 17.997 -7.422 -44.853 1.00 64.81 190 ALA A O 1
ATOM 1540 N N . ALA A 1 191 ? 16.989 -5.993 -43.446 1.00 60.22 191 ALA A N 1
ATOM 1541 C CA . ALA A 1 191 ? 16.544 -5.084 -44.498 1.00 60.22 191 ALA A CA 1
ATOM 1542 C C . ALA A 1 191 ? 17.729 -4.407 -45.211 1.00 60.22 191 ALA A C 1
ATOM 1544 O O . ALA A 1 191 ? 17.728 -4.326 -46.441 1.00 60.22 191 ALA A O 1
ATOM 1545 N N . ASN A 1 192 ? 18.747 -3.979 -44.457 1.00 62.56 192 ASN A N 1
ATOM 1546 C CA . ASN A 1 192 ? 19.959 -3.369 -45.005 1.00 62.56 192 ASN A CA 1
ATOM 1547 C C . ASN A 1 192 ? 20.787 -4.373 -45.817 1.00 62.56 192 ASN A C 1
ATOM 1549 O O . ASN A 1 192 ? 21.091 -4.100 -46.974 1.00 62.56 192 ASN A O 1
ATOM 1553 N N . GLU A 1 193 ? 21.067 -5.561 -45.274 1.00 59.19 193 GLU A N 1
ATOM 1554 C CA . GLU A 1 193 ? 21.807 -6.612 -45.987 1.00 59.19 193 GLU A CA 1
ATOM 1555 C C . GLU A 1 193 ? 21.104 -7.020 -47.290 1.00 59.19 193 GLU A C 1
ATOM 1557 O O . GLU A 1 193 ? 21.737 -7.176 -48.337 1.00 59.19 193 GLU A O 1
ATOM 1562 N N . SER A 1 194 ? 19.773 -7.145 -47.261 1.00 53.91 194 SER A N 1
ATOM 1563 C CA . SER A 1 194 ? 19.003 -7.435 -48.470 1.00 53.91 194 SER A CA 1
ATOM 1564 C C . SER A 1 194 ? 19.087 -6.293 -49.489 1.00 53.91 194 SER A C 1
ATOM 1566 O O . SER A 1 194 ? 19.253 -6.554 -50.683 1.00 53.91 194 SER A O 1
ATOM 1568 N N . ALA A 1 195 ? 19.012 -5.034 -49.047 1.00 54.31 195 ALA A N 1
ATOM 1569 C CA . ALA A 1 195 ? 19.169 -3.879 -49.927 1.00 54.31 195 ALA A CA 1
ATOM 1570 C C . ALA A 1 195 ? 20.569 -3.831 -50.563 1.00 54.31 195 ALA A C 1
ATOM 1572 O O . ALA A 1 195 ? 20.675 -3.637 -51.775 1.00 54.31 195 ALA A O 1
ATOM 1573 N N . ASP A 1 196 ? 21.625 -4.075 -49.784 1.00 52.25 196 ASP A N 1
ATOM 1574 C CA . ASP A 1 196 ? 23.009 -4.131 -50.264 1.00 52.25 196 ASP A CA 1
ATOM 1575 C C . ASP A 1 196 ? 23.206 -5.248 -51.288 1.00 52.25 196 ASP A C 1
ATOM 1577 O O . ASP A 1 196 ? 23.778 -5.022 -52.356 1.00 52.25 196 ASP A O 1
ATOM 1581 N N . TYR A 1 197 ? 22.645 -6.431 -51.033 1.00 53.62 197 TYR A N 1
ATOM 1582 C CA . TYR A 1 197 ? 22.653 -7.525 -51.998 1.00 53.62 197 TYR A CA 1
ATOM 1583 C C . TYR A 1 197 ? 22.013 -7.127 -53.335 1.00 53.62 197 TYR A C 1
ATOM 1585 O O . TYR A 1 197 ? 22.594 -7.377 -54.393 1.00 53.62 197 TYR A O 1
ATOM 1593 N N . TRP A 1 198 ? 20.844 -6.478 -53.317 1.00 49.97 198 TRP A N 1
ATOM 1594 C CA . TRP A 1 198 ? 20.187 -6.016 -54.544 1.00 49.97 198 TRP A CA 1
ATOM 1595 C C . TRP A 1 198 ? 20.946 -4.879 -55.235 1.00 49.97 198 TRP A C 1
ATOM 1597 O O . TRP A 1 198 ? 20.989 -4.848 -56.465 1.00 49.97 198 TRP A O 1
ATOM 1607 N N . ASN A 1 199 ? 21.598 -3.991 -54.483 1.00 52.34 199 ASN A N 1
ATOM 1608 C CA . ASN A 1 199 ? 22.472 -2.956 -55.038 1.00 52.34 199 ASN A CA 1
ATOM 1609 C C . ASN A 1 199 ? 23.676 -3.576 -55.762 1.00 52.34 199 ASN A C 1
ATOM 1611 O O . ASN A 1 199 ? 23.967 -3.193 -56.894 1.00 52.34 199 ASN A O 1
ATOM 1615 N N . VAL A 1 200 ? 24.317 -4.585 -55.163 1.00 48.62 200 VAL A N 1
ATOM 1616 C CA . VAL A 1 200 ? 25.427 -5.333 -55.775 1.00 48.62 200 VAL A CA 1
ATOM 1617 C C . VAL A 1 200 ? 24.966 -6.111 -57.009 1.00 48.62 200 VAL A C 1
ATOM 1619 O O . VAL A 1 200 ? 25.650 -6.099 -58.028 1.00 48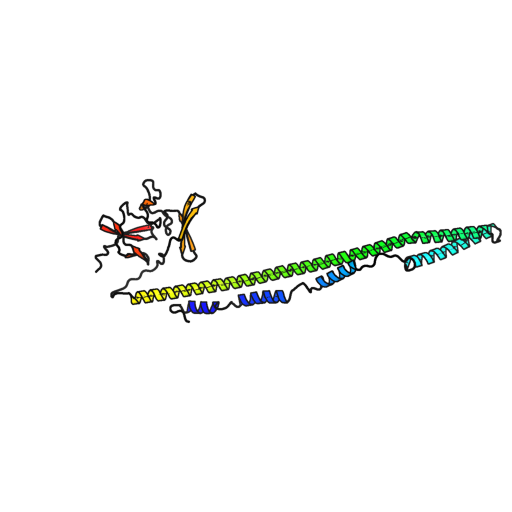.62 200 VAL A O 1
ATOM 1622 N N . GLN A 1 201 ? 23.797 -6.759 -56.971 1.00 46.91 201 GLN A N 1
ATOM 1623 C CA . GLN A 1 201 ? 23.240 -7.442 -58.147 1.00 46.91 201 GLN A CA 1
ATOM 1624 C C . GLN A 1 201 ? 22.929 -6.463 -59.284 1.00 46.91 201 GLN A C 1
ATOM 1626 O O . GLN A 1 201 ? 23.239 -6.743 -60.441 1.00 46.91 201 GLN A O 1
ATOM 1631 N N . ASN A 1 202 ? 22.355 -5.300 -58.967 1.00 47.12 202 ASN A N 1
ATOM 1632 C CA . ASN A 1 202 ? 22.088 -4.259 -59.952 1.00 47.12 202 ASN A CA 1
ATOM 1633 C C . ASN A 1 202 ? 23.388 -3.703 -60.541 1.00 47.12 202 ASN A C 1
ATOM 1635 O O . ASN A 1 202 ? 23.466 -3.589 -61.760 1.00 47.12 202 ASN A O 1
ATOM 1639 N N . TYR A 1 203 ? 24.414 -3.440 -59.722 1.00 38.47 203 TYR A N 1
ATOM 1640 C CA . TYR A 1 203 ? 25.750 -3.005 -60.156 1.00 38.47 203 TYR A CA 1
ATOM 1641 C C . TYR A 1 203 ? 26.446 -4.045 -61.052 1.00 38.47 203 TYR A C 1
ATOM 1643 O O . TYR A 1 203 ? 26.896 -3.721 -62.148 1.00 38.47 203 TYR A O 1
ATOM 1651 N N . ASN A 1 204 ? 26.443 -5.323 -60.658 1.00 39.06 204 ASN A N 1
ATOM 1652 C CA . ASN A 1 204 ? 27.019 -6.413 -61.455 1.00 39.06 204 ASN A CA 1
ATOM 1653 C C . ASN A 1 204 ? 26.283 -6.626 -62.787 1.00 39.06 204 ASN A C 1
ATOM 1655 O O . ASN A 1 204 ? 26.908 -6.967 -63.788 1.00 39.06 204 ASN A O 1
ATOM 1659 N N . ASN A 1 205 ? 24.970 -6.381 -62.822 1.00 42.06 205 ASN A N 1
ATOM 1660 C CA . ASN A 1 205 ? 24.184 -6.380 -64.057 1.00 42.06 205 ASN A CA 1
ATOM 1661 C C . ASN A 1 205 ? 24.353 -5.098 -64.892 1.00 42.06 205 ASN A C 1
ATOM 1663 O O . ASN A 1 205 ? 23.866 -5.057 -66.022 1.00 42.06 205 ASN A O 1
ATOM 1667 N N . SER A 1 206 ? 25.010 -4.059 -64.365 1.00 37.16 206 SER A N 1
ATOM 1668 C CA . SER A 1 206 ? 25.170 -2.757 -65.024 1.00 37.16 206 SER A CA 1
ATOM 1669 C C . SER A 1 206 ? 26.620 -2.330 -65.292 1.00 37.16 206 SER A C 1
ATOM 1671 O O . SER A 1 206 ? 26.829 -1.194 -65.709 1.00 37.16 206 SER A O 1
ATOM 1673 N N . SER A 1 207 ? 27.619 -3.219 -65.188 1.00 35.00 207 SER A N 1
ATOM 1674 C CA . SER A 1 207 ? 28.984 -2.882 -65.627 1.00 35.00 207 SER A CA 1
ATOM 1675 C C . SER A 1 207 ? 29.172 -3.047 -67.152 1.00 35.00 207 SER A C 1
ATOM 1677 O O . SER A 1 207 ? 28.992 -4.155 -67.671 1.00 35.00 207 SER A O 1
ATOM 1679 N N . PRO A 1 208 ? 29.606 -1.999 -67.890 1.00 40.62 208 PRO A N 1
ATOM 1680 C CA . PRO A 1 208 ? 30.336 -2.159 -69.144 1.00 40.62 208 PRO A CA 1
ATOM 1681 C C . PRO A 1 208 ? 31.688 -2.828 -68.849 1.00 40.62 208 PRO A C 1
ATOM 1683 O O . PRO A 1 208 ? 32.198 -2.780 -67.729 1.00 40.62 208 PRO A O 1
ATOM 1686 N N . ALA A 1 209 ? 32.261 -3.483 -69.851 1.00 28.97 209 ALA A N 1
ATOM 1687 C CA . ALA A 1 209 ? 33.543 -4.167 -69.755 1.00 28.97 209 ALA A CA 1
ATOM 1688 C C . ALA A 1 209 ? 34.696 -3.255 -69.265 1.00 28.97 209 ALA A C 1
ATOM 1690 O O . ALA A 1 209 ? 34.793 -2.119 -69.716 1.00 28.97 209 ALA A O 1
ATOM 1691 N N . SER A 1 210 ? 35.608 -3.840 -68.466 1.00 28.27 210 SER A N 1
ATOM 1692 C CA . SER A 1 210 ? 37.068 -3.576 -68.387 1.00 28.27 210 SER A CA 1
ATOM 1693 C C . SER A 1 210 ? 37.640 -3.089 -67.036 1.00 28.27 210 SER A C 1
ATOM 1695 O O . SER A 1 210 ? 37.499 -1.927 -66.688 1.00 28.27 210 SER A O 1
ATOM 1697 N N . SER A 1 211 ? 38.391 -4.003 -66.385 1.00 27.69 211 SER A N 1
ATOM 1698 C CA . SER A 1 211 ? 39.650 -3.850 -65.595 1.00 27.69 211 SER A CA 1
ATOM 1699 C C . SER A 1 211 ? 39.771 -2.745 -64.526 1.00 27.69 211 SER A C 1
ATOM 1701 O O . SER A 1 211 ? 39.604 -1.580 -64.835 1.00 27.69 211 SER A O 1
ATOM 1703 N N . GLY A 1 212 ? 40.226 -2.952 -63.289 1.00 24.61 212 GLY A N 1
ATOM 1704 C CA . GLY A 1 212 ? 40.978 -4.038 -62.664 1.00 24.61 212 GLY A CA 1
ATOM 1705 C C . GLY A 1 212 ? 41.936 -3.435 -61.615 1.00 24.61 212 GLY A C 1
ATOM 1706 O O . GLY A 1 212 ? 42.832 -2.690 -61.981 1.00 24.61 212 GLY A O 1
ATOM 1707 N N . GLU A 1 213 ? 41.707 -3.800 -60.348 1.00 25.86 213 GLU A N 1
ATOM 1708 C CA . GLU A 1 213 ? 42.638 -3.926 -59.203 1.00 25.86 213 GLU A CA 1
ATOM 1709 C C . GLU A 1 213 ? 43.342 -2.701 -58.565 1.00 25.86 213 GLU A C 1
ATOM 1711 O O . GLU A 1 213 ? 44.223 -2.070 -59.139 1.00 25.86 213 GLU A O 1
ATOM 1716 N N . GLY A 1 214 ? 43.058 -2.500 -57.265 1.00 22.53 214 GLY A N 1
ATOM 1717 C CA . GLY A 1 214 ? 43.902 -1.760 -56.317 1.00 22.53 214 GLY A CA 1
ATOM 1718 C C . GLY A 1 214 ? 43.198 -1.421 -54.992 1.00 22.53 214 GLY A C 1
ATOM 1719 O O . GLY A 1 214 ? 42.414 -0.484 -54.941 1.00 22.53 214 GLY A O 1
ATOM 1720 N N . TYR A 1 215 ? 43.481 -2.185 -53.931 1.00 27.03 215 TYR A N 1
ATOM 1721 C CA . TYR A 1 215 ? 43.022 -1.996 -52.541 1.00 27.03 215 TYR A CA 1
ATOM 1722 C C . TYR A 1 215 ? 43.307 -0.594 -51.976 1.00 27.03 215 TYR A C 1
ATOM 1724 O O . TYR A 1 215 ? 44.462 -0.195 -52.044 1.00 27.03 215 TYR A O 1
ATOM 1732 N N . TYR A 1 216 ? 42.327 0.037 -51.304 1.00 25.44 216 TYR A N 1
ATOM 1733 C CA . TYR A 1 216 ? 42.485 0.706 -49.996 1.00 25.44 216 TYR A CA 1
ATOM 1734 C C . TYR A 1 216 ? 41.154 0.727 -49.221 1.00 25.44 216 TYR A C 1
ATOM 1736 O O . TYR A 1 216 ? 40.075 0.806 -49.804 1.00 25.44 216 TYR A O 1
ATOM 1744 N N . GLU A 1 217 ? 41.289 0.57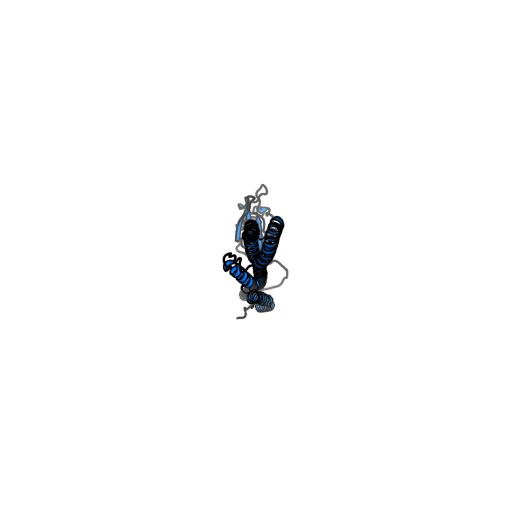4 -47.906 1.00 27.20 217 GLU A N 1
ATOM 1745 C CA . GLU A 1 217 ? 40.264 0.509 -46.865 1.00 27.20 217 GLU A CA 1
ATOM 1746 C C . GLU A 1 217 ? 39.513 1.840 -46.679 1.00 27.20 217 GLU A C 1
ATOM 1748 O O . GLU A 1 217 ? 40.063 2.904 -46.944 1.00 27.20 217 GLU A O 1
ATOM 1753 N N . GLU A 1 218 ? 38.296 1.726 -46.131 1.00 33.69 218 GLU A N 1
ATOM 1754 C CA . GLU A 1 218 ? 37.588 2.729 -45.318 1.00 33.69 218 GLU A CA 1
ATOM 1755 C C . GLU A 1 218 ? 37.178 4.041 -46.016 1.00 33.69 218 GLU A C 1
ATOM 1757 O O . GLU A 1 218 ? 38.017 4.882 -46.302 1.00 33.69 218 GLU A O 1
ATOM 1762 N N . ASN A 1 219 ? 35.865 4.235 -46.241 1.00 32.53 219 ASN A N 1
ATOM 1763 C CA . ASN A 1 219 ? 35.148 5.501 -46.002 1.00 32.53 219 ASN A CA 1
ATOM 1764 C C . ASN A 1 219 ? 33.634 5.365 -46.314 1.00 32.53 219 ASN A C 1
ATOM 1766 O O . ASN A 1 219 ? 33.146 5.714 -47.381 1.00 32.53 219 ASN A O 1
ATOM 1770 N N . ASP A 1 220 ? 32.852 4.890 -45.340 1.00 35.91 220 ASP A N 1
ATOM 1771 C CA . ASP A 1 220 ? 31.378 4.797 -45.407 1.00 35.91 220 ASP A CA 1
ATOM 1772 C C . ASP A 1 220 ? 30.685 6.115 -44.989 1.00 35.91 220 ASP A C 1
ATOM 1774 O O . ASP A 1 220 ? 29.816 6.133 -44.103 1.00 35.91 220 ASP A O 1
ATOM 1778 N N . PHE A 1 221 ? 31.113 7.256 -45.543 1.00 36.03 221 PHE A N 1
ATOM 1779 C CA . PHE A 1 221 ? 30.761 8.577 -44.998 1.00 36.03 221 PHE A CA 1
ATOM 1780 C C . PHE A 1 221 ? 29.714 9.397 -45.770 1.00 36.03 221 PHE A C 1
ATOM 1782 O O . PHE A 1 221 ? 29.250 10.395 -45.223 1.00 36.03 221 PHE A O 1
ATOM 1789 N N . GLU A 1 222 ? 29.241 9.007 -46.960 1.00 39.00 222 GLU A N 1
ATOM 1790 C CA . GLU A 1 222 ? 28.447 9.939 -47.793 1.00 39.00 222 GLU A CA 1
ATOM 1791 C C . GLU A 1 222 ? 26.979 9.540 -48.043 1.00 39.00 222 GLU A C 1
ATOM 1793 O O . GLU A 1 222 ? 26.510 9.369 -49.167 1.00 39.00 222 GLU A O 1
ATOM 1798 N N . ARG A 1 223 ? 26.186 9.523 -46.967 1.00 39.34 223 ARG A N 1
ATOM 1799 C CA . ARG A 1 223 ? 24.720 9.696 -47.050 1.00 39.34 223 ARG A CA 1
ATOM 1800 C C . ARG A 1 223 ? 24.185 10.677 -46.002 1.00 39.34 223 ARG A C 1
ATOM 1802 O O . ARG A 1 223 ? 23.175 10.419 -45.354 1.00 39.34 223 ARG A O 1
ATOM 1809 N N . MET A 1 224 ? 24.849 11.816 -45.806 1.00 39.94 224 MET A N 1
ATOM 1810 C CA . MET A 1 224 ? 24.321 12.885 -44.946 1.00 39.94 224 MET A CA 1
ATOM 1811 C C . MET A 1 224 ? 23.310 13.746 -45.723 1.00 39.94 224 MET A C 1
ATOM 1813 O O . MET A 1 224 ? 23.681 14.691 -46.413 1.00 39.94 224 MET A O 1
ATOM 1817 N N . VAL A 1 225 ? 22.018 13.419 -45.613 1.00 41.56 225 VAL A N 1
ATOM 1818 C CA . VAL A 1 225 ? 20.909 14.274 -46.079 1.00 41.56 225 VAL A CA 1
ATOM 1819 C C . VAL A 1 225 ? 20.559 15.267 -44.966 1.00 41.56 225 VAL A C 1
ATOM 1821 O O . VAL A 1 225 ? 20.313 14.868 -43.827 1.00 41.56 225 VAL A O 1
ATOM 1824 N N . GLN A 1 226 ? 20.550 16.564 -45.276 1.00 47.81 226 GLN A N 1
ATOM 1825 C CA . GLN A 1 226 ? 20.111 17.609 -44.347 1.00 47.81 226 GLN A CA 1
ATOM 1826 C C . GLN A 1 226 ? 18.621 17.415 -44.021 1.00 47.81 226 GLN A C 1
ATOM 1828 O O . GLN A 1 226 ? 17.776 17.580 -44.897 1.00 47.81 226 GLN A O 1
ATOM 1833 N N . ASN A 1 227 ? 18.298 17.098 -42.763 1.00 49.25 227 ASN A N 1
ATOM 1834 C CA . ASN A 1 227 ? 16.917 16.822 -42.338 1.00 49.25 227 ASN A CA 1
ATOM 1835 C C . ASN A 1 227 ? 16.254 17.989 -41.581 1.00 49.25 227 ASN A C 1
ATOM 1837 O O . ASN A 1 227 ? 15.049 17.945 -41.341 1.00 49.25 227 ASN A O 1
ATOM 1841 N N . GLY A 1 228 ? 16.997 19.042 -41.219 1.00 54.88 228 GLY A N 1
ATOM 1842 C CA . GLY A 1 228 ? 16.428 20.246 -40.606 1.00 54.88 228 GLY A CA 1
ATOM 1843 C C . GLY A 1 228 ? 17.463 21.237 -40.066 1.00 54.88 228 GLY A C 1
ATOM 1844 O O . GLY A 1 228 ? 18.661 20.952 -40.022 1.00 54.88 228 GLY A O 1
ATOM 1845 N N . SER A 1 229 ? 16.985 22.408 -39.648 1.00 60.75 229 SER A N 1
ATOM 1846 C CA . SER A 1 229 ? 17.760 23.432 -38.935 1.00 60.75 229 SER A CA 1
ATOM 1847 C C . SER A 1 229 ? 16.903 24.093 -37.855 1.00 60.75 229 SER A C 1
ATOM 1849 O O . SER A 1 229 ? 15.702 24.275 -38.061 1.00 60.75 229 SER A O 1
ATOM 1851 N N . TYR A 1 230 ? 17.505 24.500 -36.740 1.00 59.34 230 TYR A N 1
ATOM 1852 C CA . TYR A 1 230 ? 16.847 25.277 -35.683 1.00 59.34 230 TYR A CA 1
ATOM 1853 C C . TYR A 1 230 ? 17.778 26.374 -35.150 1.00 59.34 230 TYR A C 1
ATOM 1855 O O . TYR A 1 230 ? 18.980 26.338 -35.387 1.00 59.34 230 TYR A O 1
ATOM 1863 N N . ILE A 1 231 ? 17.230 27.369 -34.451 1.00 66.38 231 ILE A N 1
ATOM 1864 C CA . ILE A 1 231 ? 18.016 28.421 -33.789 1.00 66.38 231 ILE A CA 1
ATOM 1865 C C . ILE A 1 231 ? 18.169 28.034 -32.317 1.00 66.38 231 ILE A C 1
ATOM 1867 O O . ILE A 1 231 ? 17.166 27.749 -31.664 1.00 66.38 231 ILE A O 1
ATOM 1871 N N . ASN A 1 232 ? 19.401 27.986 -31.806 1.00 74.00 232 ASN A N 1
ATOM 1872 C CA . ASN A 1 232 ? 19.660 27.692 -30.394 1.00 74.00 232 ASN A CA 1
ATOM 1873 C C . ASN A 1 232 ? 19.484 28.937 -29.498 1.00 74.00 232 ASN A C 1
ATOM 1875 O O . ASN A 1 232 ? 19.299 30.049 -29.993 1.00 74.00 232 ASN A O 1
ATOM 1879 N N . ASP A 1 233 ? 19.578 28.761 -28.178 1.00 74.38 233 ASP A N 1
ATOM 1880 C CA . ASP A 1 233 ? 19.381 29.839 -27.192 1.00 74.38 233 ASP A CA 1
ATOM 1881 C C . ASP A 1 233 ? 20.381 31.006 -27.339 1.00 74.38 233 ASP A C 1
ATOM 1883 O O . ASP A 1 233 ? 20.082 32.135 -26.952 1.00 74.38 233 ASP A O 1
ATOM 1887 N N . ASP A 1 234 ? 21.536 30.761 -27.970 1.00 74.81 234 ASP A N 1
ATOM 1888 C CA . ASP A 1 234 ? 22.543 31.779 -28.301 1.00 74.81 234 ASP A CA 1
ATOM 1889 C C . ASP A 1 234 ? 22.232 32.538 -29.609 1.00 74.81 234 ASP A C 1
ATOM 1891 O O . ASP A 1 234 ? 23.037 33.351 -30.073 1.00 74.81 234 ASP A O 1
ATOM 1895 N N . GLY A 1 235 ? 21.089 32.260 -30.243 1.00 65.81 235 GLY A N 1
ATOM 1896 C CA . GLY A 1 235 ? 20.670 32.864 -31.507 1.00 65.81 235 GLY A CA 1
ATOM 1897 C C . GLY A 1 235 ? 21.407 32.331 -32.740 1.00 65.81 235 GLY A C 1
ATOM 1898 O O . GLY A 1 235 ? 21.337 32.954 -33.799 1.00 65.81 235 GLY A O 1
ATOM 1899 N N . LYS A 1 236 ? 22.121 31.203 -32.632 1.00 68.75 236 LYS A N 1
ATOM 1900 C CA . LYS A 1 236 ? 22.865 30.594 -33.743 1.00 68.75 236 LYS A CA 1
ATOM 1901 C C . LYS A 1 236 ? 22.023 29.559 -34.475 1.00 68.75 236 LYS A C 1
ATOM 1903 O O . LYS A 1 236 ? 21.368 28.726 -33.849 1.00 68.75 236 LYS A O 1
ATOM 1908 N N . THR A 1 237 ? 22.108 29.564 -35.801 1.00 61.72 237 THR A N 1
ATOM 1909 C CA . THR A 1 237 ? 21.535 28.512 -36.644 1.00 61.72 237 THR A CA 1
ATOM 1910 C C . THR A 1 237 ? 22.336 27.220 -36.474 1.00 61.72 237 THR A C 1
ATOM 1912 O O . THR A 1 237 ? 23.539 27.187 -36.745 1.00 61.72 237 THR A O 1
ATOM 1915 N N . ILE A 1 238 ? 21.662 26.159 -36.041 1.00 71.19 238 ILE A N 1
ATOM 1916 C CA . ILE A 1 238 ? 22.187 24.804 -35.902 1.00 71.19 238 ILE A CA 1
ATOM 1917 C C . ILE A 1 238 ? 21.543 23.918 -36.959 1.00 71.19 238 ILE A C 1
ATOM 1919 O O . ILE A 1 238 ? 20.318 23.854 -37.076 1.00 71.19 238 ILE A O 1
ATOM 1923 N N . TYR A 1 239 ? 22.371 23.210 -37.714 1.00 64.88 239 TYR A N 1
ATOM 1924 C CA . TYR A 1 239 ? 21.931 22.211 -38.672 1.00 64.88 239 TYR A CA 1
ATOM 1925 C C . TYR A 1 239 ? 21.986 20.817 -38.058 1.00 64.88 239 TYR A C 1
ATOM 1927 O O . TYR A 1 239 ? 22.933 20.480 -37.347 1.00 64.88 239 TYR A O 1
ATOM 1935 N N . THR A 1 240 ? 20.969 20.006 -38.351 1.00 60.94 240 THR A N 1
ATOM 1936 C CA . THR A 1 240 ? 20.831 18.651 -37.817 1.00 60.94 240 THR A CA 1
ATOM 1937 C C . THR A 1 240 ? 20.915 17.607 -38.921 1.00 60.94 240 THR A C 1
ATOM 1939 O O . THR A 1 240 ? 20.190 17.666 -39.919 1.00 60.94 240 THR A O 1
ATOM 1942 N N . TYR A 1 241 ? 21.761 16.607 -38.692 1.00 60.50 241 TYR A N 1
ATOM 1943 C CA . TYR A 1 241 ? 21.980 15.481 -39.589 1.00 60.50 241 TYR A CA 1
ATOM 1944 C C . TYR A 1 241 ? 21.817 14.172 -38.839 1.00 60.50 241 TYR A C 1
ATOM 1946 O O . TYR A 1 241 ? 22.197 14.067 -37.676 1.00 60.50 241 TYR A O 1
ATOM 1954 N N . TYR A 1 242 ? 21.270 13.168 -39.513 1.00 51.53 242 TYR A N 1
ATOM 1955 C CA . TYR A 1 242 ? 21.077 11.843 -38.939 1.00 51.53 242 TYR A CA 1
ATOM 1956 C C . TYR A 1 242 ? 21.903 10.811 -39.708 1.00 51.53 242 TYR A C 1
ATOM 1958 O O . TYR A 1 242 ? 21.908 10.811 -40.939 1.00 51.53 242 TYR A O 1
ATOM 1966 N N . ARG A 1 243 ? 22.596 9.933 -38.975 1.00 47.50 243 ARG A N 1
ATOM 1967 C CA . ARG A 1 243 ? 23.279 8.736 -39.491 1.00 47.50 243 ARG A CA 1
ATOM 1968 C C . ARG A 1 243 ? 22.724 7.532 -38.737 1.00 47.50 243 ARG A C 1
ATOM 1970 O O . ARG A 1 243 ? 23.144 7.267 -37.609 1.00 47.50 243 ARG A O 1
ATOM 1977 N N . GLY A 1 244 ? 21.748 6.848 -39.330 1.00 52.94 244 GLY A N 1
ATOM 1978 C CA . GLY A 1 244 ? 20.915 5.908 -38.572 1.00 52.94 244 GLY A CA 1
ATOM 1979 C C . GLY A 1 244 ? 20.263 6.635 -37.392 1.00 52.94 244 GLY A C 1
ATOM 1980 O O . GLY A 1 244 ? 19.717 7.722 -37.575 1.00 52.94 244 GLY A O 1
ATOM 1981 N N . ASP A 1 245 ? 20.424 6.106 -36.181 1.00 49.16 245 ASP A N 1
ATOM 1982 C CA . ASP A 1 245 ? 19.859 6.690 -34.953 1.00 49.16 245 ASP A CA 1
ATOM 1983 C C . ASP A 1 245 ? 20.712 7.819 -34.344 1.00 49.16 245 ASP A C 1
ATOM 1985 O O . ASP A 1 245 ? 20.333 8.437 -33.347 1.00 49.16 245 ASP A O 1
ATOM 1989 N N . LYS A 1 246 ? 21.891 8.109 -34.915 1.00 47.12 246 LYS A N 1
ATOM 1990 C CA . LYS A 1 246 ? 22.800 9.139 -34.392 1.00 47.12 246 LYS A CA 1
ATOM 1991 C C . LYS A 1 246 ? 22.484 10.505 -34.981 1.00 47.12 246 LYS A C 1
ATOM 1993 O O . LYS A 1 246 ? 22.523 10.686 -36.196 1.00 47.12 246 LYS A O 1
ATOM 1998 N N . LYS A 1 247 ? 22.253 11.477 -34.099 1.00 66.56 247 LYS A N 1
ATOM 1999 C CA . LYS A 1 247 ? 22.052 12.891 -34.425 1.00 66.56 247 LYS A CA 1
ATOM 2000 C C . LYS A 1 247 ? 23.379 13.652 -34.342 1.00 66.56 247 LYS A C 1
ATOM 2002 O O . LYS A 1 247 ? 24.065 13.591 -33.325 1.00 66.56 247 LYS A O 1
ATOM 2007 N N . TYR A 1 248 ? 23.709 14.387 -35.395 1.00 64.06 248 TYR A N 1
ATOM 2008 C CA . TYR A 1 248 ? 24.840 15.305 -35.482 1.00 64.06 248 TYR A CA 1
ATOM 2009 C C . TYR A 1 248 ? 24.313 16.728 -35.590 1.00 64.06 248 TYR A C 1
ATOM 2011 O O . TYR A 1 248 ? 23.389 16.996 -36.360 1.00 64.06 248 TYR A O 1
ATOM 2019 N N . GLU A 1 249 ? 24.909 17.635 -34.826 1.00 72.62 249 GLU A N 1
ATOM 2020 C CA . GLU A 1 249 ? 24.523 19.040 -34.778 1.00 72.62 249 GLU A CA 1
ATOM 2021 C C . GLU A 1 249 ? 25.744 19.918 -34.991 1.00 72.62 249 GLU A C 1
ATOM 2023 O O . GLU A 1 249 ? 26.785 19.713 -34.364 1.00 72.62 249 GLU A O 1
ATOM 2028 N N . PHE A 1 250 ? 25.619 20.902 -35.872 1.00 72.06 250 PHE A N 1
ATOM 2029 C CA . PHE A 1 250 ? 26.689 21.858 -36.109 1.00 72.06 250 PHE A CA 1
ATOM 2030 C C . PHE A 1 250 ? 26.155 23.248 -36.408 1.00 72.06 250 PHE A C 1
ATOM 2032 O O . PHE A 1 250 ? 25.083 23.421 -36.985 1.00 72.06 250 PHE A O 1
ATOM 2039 N N . GLU A 1 251 ? 26.924 24.251 -35.993 1.00 76.44 251 GLU A N 1
ATOM 2040 C CA . GLU A 1 251 ? 26.628 25.645 -36.306 1.00 76.44 251 GLU A CA 1
ATOM 2041 C C . GLU A 1 251 ? 26.784 25.899 -37.806 1.00 76.44 251 GLU A C 1
ATOM 2043 O O . GLU A 1 251 ? 27.627 25.302 -38.478 1.00 76.44 251 GLU A O 1
ATOM 2048 N N . GLU A 1 252 ? 25.992 26.830 -38.316 1.00 72.19 252 GLU A N 1
ATOM 2049 C CA . GLU A 1 252 ? 26.068 27.302 -39.691 1.00 72.19 252 GLU A CA 1
ATOM 2050 C C . GLU A 1 252 ? 27.504 27.608 -40.157 1.00 72.19 252 GLU A C 1
ATOM 2052 O O . GLU A 1 252 ? 28.291 28.251 -39.458 1.00 72.19 252 GLU A O 1
ATOM 2057 N N . GLY A 1 253 ? 27.854 27.110 -41.349 1.00 73.25 253 GLY A N 1
ATOM 2058 C CA . GLY A 1 253 ? 29.181 27.261 -41.942 1.00 73.25 253 GLY A CA 1
ATOM 2059 C C . GLY A 1 253 ? 30.229 26.255 -41.477 1.00 73.25 253 GLY A C 1
ATOM 2060 O O . GLY A 1 253 ? 31.285 26.160 -42.107 1.00 73.25 253 GLY A O 1
ATOM 2061 N N . LYS A 1 254 ? 29.981 25.499 -40.400 1.00 81.44 254 LYS A N 1
ATOM 2062 C CA . LYS A 1 254 ? 30.908 24.455 -39.950 1.00 81.44 254 LYS A CA 1
ATOM 2063 C C . LYS A 1 254 ? 30.689 23.169 -40.724 1.00 81.44 254 LYS A C 1
ATOM 2065 O O . LYS A 1 254 ? 29.568 22.701 -40.890 1.00 81.44 254 LYS A O 1
ATOM 2070 N N . ASN A 1 255 ? 31.792 22.578 -41.156 1.00 73.81 255 ASN A N 1
ATOM 2071 C CA . ASN A 1 255 ? 31.781 21.267 -41.771 1.00 73.81 255 ASN A CA 1
ATOM 2072 C C . ASN A 1 255 ? 31.437 20.186 -40.717 1.00 73.81 255 ASN A C 1
ATOM 2074 O O . ASN A 1 255 ? 32.020 20.207 -39.628 1.00 73.81 255 ASN A O 1
ATOM 2078 N N . PRO A 1 256 ? 30.522 19.244 -41.020 1.00 66.88 256 PRO A N 1
ATOM 2079 C CA . PRO A 1 256 ? 30.096 18.198 -40.084 1.00 66.88 256 PRO A CA 1
ATOM 2080 C C . PRO A 1 256 ? 31.202 17.246 -39.623 1.00 66.88 256 PRO A C 1
ATOM 2082 O O . PRO A 1 256 ? 31.100 16.676 -38.540 1.00 66.88 256 PRO A O 1
ATOM 2085 N N . TYR A 1 257 ? 32.228 17.046 -40.446 1.00 64.00 257 TYR A N 1
ATOM 2086 C CA . TYR A 1 257 ? 33.322 16.112 -40.202 1.00 64.00 257 TYR A CA 1
ATOM 2087 C C . TYR A 1 257 ? 34.435 16.748 -39.368 1.00 64.00 257 TYR A C 1
ATOM 2089 O O . TYR A 1 257 ? 34.947 16.126 -38.442 1.00 64.00 257 TYR A O 1
ATOM 2097 N N . THR A 1 258 ? 34.798 18.000 -39.664 1.00 69.50 258 THR A N 1
ATOM 2098 C CA . THR A 1 258 ? 35.939 18.670 -39.014 1.00 69.50 258 THR A CA 1
ATOM 2099 C C . THR A 1 258 ? 35.539 19.661 -37.924 1.00 69.50 258 THR A C 1
ATOM 2101 O O . THR A 1 258 ? 36.379 20.070 -37.123 1.00 69.50 258 THR A O 1
ATOM 2104 N N . GLY A 1 259 ? 34.280 20.108 -37.901 1.00 75.00 259 GLY A N 1
ATOM 2105 C CA . GLY A 1 259 ? 33.805 21.165 -37.006 1.00 75.00 259 GLY A CA 1
ATOM 2106 C C . GLY A 1 259 ? 34.390 22.552 -37.307 1.00 75.00 259 GLY A C 1
ATOM 2107 O O . GLY A 1 259 ? 34.226 23.476 -36.503 1.00 75.00 259 GLY A O 1
ATOM 2108 N N . THR A 1 260 ? 35.073 22.728 -38.444 1.00 79.88 260 THR A N 1
ATOM 2109 C CA . THR A 1 260 ? 35.712 23.990 -38.842 1.00 79.88 260 THR A CA 1
ATOM 2110 C C . THR A 1 260 ? 35.007 24.639 -40.031 1.00 79.88 260 THR A C 1
ATOM 2112 O O . THR A 1 260 ? 34.363 23.975 -40.842 1.00 79.88 260 THR A O 1
ATOM 2115 N N . ILE A 1 261 ? 35.121 25.966 -40.138 1.00 83.12 261 ILE A N 1
ATOM 2116 C CA . ILE A 1 261 ? 34.665 26.719 -41.315 1.00 83.12 261 ILE A CA 1
ATOM 2117 C C . ILE A 1 261 ? 35.803 26.716 -42.333 1.00 83.12 261 ILE A C 1
ATOM 2119 O O . ILE A 1 261 ? 36.908 27.171 -42.003 1.00 83.12 261 ILE A O 1
ATOM 2123 N N . ASN A 1 262 ? 35.529 26.244 -43.551 1.00 87.38 262 ASN A N 1
ATOM 2124 C CA . ASN A 1 262 ? 36.505 26.279 -44.637 1.00 87.38 262 ASN A CA 1
ATOM 2125 C C . ASN A 1 262 ? 36.912 27.746 -44.934 1.00 87.38 262 ASN A C 1
ATOM 2127 O O . ASN A 1 262 ? 36.049 28.629 -44.922 1.00 87.38 262 ASN A O 1
ATOM 2131 N N . PRO A 1 263 ? 38.203 28.048 -45.166 1.00 88.06 263 PRO A N 1
ATOM 2132 C CA . PRO A 1 263 ? 38.665 29.403 -45.475 1.00 88.06 263 PRO A CA 1
ATOM 2133 C C . PRO A 1 263 ? 37.919 30.097 -46.627 1.00 88.06 263 PRO A C 1
ATOM 2135 O O . PRO A 1 263 ? 37.605 31.280 -46.512 1.00 88.06 263 PRO A O 1
ATOM 2138 N N . ASP A 1 264 ? 37.559 29.367 -47.681 1.00 89.44 264 ASP A N 1
ATOM 2139 C CA . ASP A 1 264 ? 36.842 29.879 -48.856 1.00 89.44 264 ASP A CA 1
ATOM 2140 C C . ASP A 1 264 ? 35.355 30.153 -48.598 1.00 89.44 264 ASP A C 1
ATOM 2142 O O . ASP A 1 264 ? 34.693 30.823 -49.394 1.00 89.44 264 ASP A O 1
ATOM 2146 N N . ALA A 1 265 ? 34.831 29.703 -47.457 1.00 86.31 265 ALA A N 1
ATOM 2147 C CA . ALA A 1 265 ? 33.501 30.051 -46.968 1.00 86.31 265 ALA A CA 1
ATOM 2148 C C . ALA A 1 265 ? 33.498 31.315 -46.082 1.00 86.31 265 ALA A C 1
ATOM 2150 O O . ALA A 1 265 ? 32.457 31.664 -45.522 1.00 86.31 265 ALA A O 1
ATOM 2151 N N . LYS A 1 266 ? 34.644 31.997 -45.915 1.00 87.44 266 LYS A N 1
ATOM 2152 C CA . LYS A 1 266 ? 34.762 33.193 -45.066 1.00 87.44 266 LYS A CA 1
ATOM 2153 C C . LYS A 1 266 ? 34.739 34.500 -45.859 1.00 87.44 266 LYS A C 1
ATOM 2155 O O . LYS A 1 266 ? 35.220 34.584 -46.992 1.00 87.44 266 LYS A O 1
ATOM 2160 N N . ASP A 1 267 ? 34.207 35.552 -45.250 1.00 85.44 267 ASP A N 1
ATOM 2161 C CA . ASP A 1 267 ? 34.332 36.931 -45.706 1.00 85.44 267 ASP A CA 1
ATOM 2162 C C . ASP A 1 267 ? 35.747 37.487 -45.451 1.00 85.44 267 ASP A C 1
ATOM 2164 O O . ASP A 1 267 ? 36.627 36.841 -44.877 1.00 85.44 267 ASP A O 1
ATOM 2168 N N . LYS A 1 268 ? 35.974 38.728 -45.891 1.00 85.12 268 LYS A N 1
ATOM 2169 C CA . LYS A 1 268 ? 37.250 39.442 -45.715 1.00 85.12 268 LYS A CA 1
ATOM 2170 C C . LYS A 1 268 ? 37.638 39.677 -44.247 1.00 85.12 268 LYS A C 1
ATOM 2172 O O . LYS A 1 268 ? 38.797 39.968 -43.973 1.00 85.12 268 LYS A O 1
ATOM 2177 N N . ASP A 1 269 ? 36.675 39.590 -43.332 1.00 85.69 269 ASP A N 1
ATOM 2178 C CA . ASP A 1 269 ? 36.849 39.803 -41.898 1.00 85.69 269 ASP A CA 1
ATOM 2179 C C . ASP A 1 269 ? 36.967 38.453 -41.146 1.00 85.69 269 ASP A C 1
ATOM 2181 O O . ASP A 1 269 ? 37.036 38.424 -39.916 1.00 85.69 269 ASP A O 1
ATOM 2185 N N . GLY A 1 270 ? 37.028 37.330 -41.879 1.00 82.00 270 GLY A N 1
ATOM 2186 C CA . GLY A 1 270 ? 37.220 35.979 -41.352 1.00 82.00 270 GLY A CA 1
ATOM 2187 C C . GLY A 1 270 ? 35.952 35.315 -40.806 1.00 82.00 270 GLY A C 1
ATOM 2188 O O . GLY A 1 270 ? 36.054 34.269 -40.157 1.00 82.00 270 GLY A O 1
ATOM 2189 N N . LYS A 1 271 ? 34.771 35.895 -41.044 1.00 83.69 271 LYS A N 1
ATOM 2190 C CA . LYS A 1 271 ? 33.470 35.361 -40.609 1.00 83.69 271 LYS A CA 1
ATOM 2191 C C . LYS A 1 271 ? 32.825 34.527 -41.707 1.00 83.69 271 LYS A C 1
ATOM 2193 O O . LYS A 1 271 ? 33.123 34.722 -42.873 1.00 83.69 271 LYS A O 1
ATOM 2198 N N . TYR A 1 272 ? 31.943 33.601 -41.342 1.00 83.69 272 TYR A N 1
ATOM 2199 C CA . TYR A 1 272 ? 31.196 32.807 -42.319 1.00 83.69 272 TYR A CA 1
ATOM 2200 C C . TYR A 1 272 ? 30.329 33.686 -43.237 1.00 83.69 272 TYR A C 1
ATOM 2202 O O . TYR A 1 272 ? 29.646 34.593 -42.760 1.00 83.69 272 TYR A O 1
ATOM 2210 N N . ASP A 1 273 ? 30.338 33.374 -44.532 1.00 82.00 273 ASP A N 1
ATOM 2211 C CA . ASP A 1 273 ? 29.548 34.023 -45.576 1.00 82.00 273 ASP A CA 1
ATOM 2212 C C . ASP A 1 273 ? 28.749 32.968 -46.354 1.00 82.00 273 ASP A C 1
ATOM 2214 O O . ASP A 1 273 ? 29.294 32.218 -47.168 1.00 82.00 273 ASP A O 1
ATOM 2218 N N . SER A 1 274 ? 27.435 32.923 -46.128 1.00 75.44 274 SER A N 1
ATOM 2219 C CA . SER A 1 274 ? 26.536 31.950 -46.761 1.00 75.44 274 SER A CA 1
ATOM 2220 C C . SER A 1 274 ? 26.425 32.097 -48.278 1.00 75.44 274 SER A C 1
ATOM 2222 O O . SER A 1 274 ? 26.008 31.163 -48.958 1.00 75.44 274 SER A O 1
ATOM 2224 N N . SER A 1 275 ? 26.833 33.234 -48.848 1.00 77.88 275 SER A N 1
ATOM 2225 C CA . SER A 1 275 ? 26.878 33.400 -50.304 1.00 77.88 275 SER A CA 1
ATOM 2226 C C . SER A 1 275 ? 28.031 32.627 -50.958 1.00 77.88 275 SER A C 1
ATOM 2228 O O . SER A 1 275 ? 28.017 32.391 -52.171 1.00 77.88 275 SER A O 1
ATOM 2230 N N . LYS A 1 276 ? 29.018 32.203 -50.161 1.00 79.88 276 LYS A N 1
ATOM 2231 C CA . LYS A 1 276 ? 30.215 31.479 -50.603 1.00 79.88 276 LYS A CA 1
ATOM 2232 C C . LYS A 1 276 ? 30.118 29.966 -50.449 1.00 79.88 276 LYS A C 1
ATOM 2234 O O . LYS A 1 276 ? 31.078 29.266 -50.769 1.00 79.88 276 LYS A O 1
ATOM 2239 N N . THR A 1 277 ? 28.978 29.446 -50.009 1.00 73.56 277 THR A N 1
ATOM 2240 C CA . THR A 1 277 ? 28.722 28.008 -49.886 1.00 73.56 277 THR A CA 1
ATOM 2241 C C . THR A 1 277 ? 27.626 27.534 -50.836 1.00 73.56 277 THR A C 1
ATOM 2243 O O . THR A 1 277 ? 26.905 28.320 -51.457 1.00 73.56 277 THR A O 1
ATOM 2246 N N . PHE A 1 278 ? 27.548 26.220 -51.033 1.00 71.44 278 PHE A N 1
ATOM 2247 C CA . PHE A 1 278 ? 26.388 25.584 -51.652 1.00 71.44 278 PHE A CA 1
ATOM 2248 C C . PHE A 1 278 ? 25.216 25.507 -50.664 1.00 71.44 278 PHE A C 1
ATOM 2250 O O . PHE A 1 278 ? 25.339 25.849 -49.491 1.00 71.44 278 PHE A O 1
ATOM 2257 N N . SER A 1 279 ? 24.061 25.022 -51.126 1.00 64.00 279 SER A N 1
ATOM 2258 C CA . SER A 1 279 ? 22.841 24.927 -50.311 1.00 64.00 279 SER A CA 1
ATOM 2259 C C . SER A 1 279 ? 22.971 24.028 -49.077 1.00 64.00 279 SER A C 1
ATOM 2261 O O . SER A 1 279 ? 22.135 24.120 -48.188 1.00 64.00 279 SER A O 1
ATOM 2263 N N . ASN A 1 280 ? 24.005 23.183 -49.006 1.00 62.31 280 ASN A N 1
ATOM 2264 C CA . ASN A 1 280 ? 24.325 22.395 -47.813 1.00 62.31 280 ASN A CA 1
ATOM 2265 C C . ASN A 1 280 ? 24.939 23.234 -46.674 1.00 62.31 280 ASN A C 1
ATOM 2267 O O . ASN A 1 280 ? 25.086 22.730 -45.564 1.00 62.31 280 ASN A O 1
ATOM 2271 N N . GLY A 1 281 ? 25.289 24.500 -46.926 1.00 65.69 281 GLY A N 1
ATOM 2272 C CA . GLY A 1 281 ? 25.643 25.478 -45.898 1.00 65.69 281 GLY A CA 1
ATOM 2273 C C . GLY A 1 281 ? 27.049 25.346 -45.308 1.00 65.69 281 GLY A C 1
ATOM 2274 O O . GLY A 1 281 ? 27.363 26.071 -44.370 1.00 65.69 281 GLY A O 1
ATOM 2275 N N . TYR A 1 282 ? 27.903 24.458 -45.827 1.00 74.62 282 TYR A N 1
ATOM 2276 C CA . TYR A 1 282 ? 29.290 24.312 -45.352 1.00 74.62 282 TYR A CA 1
ATOM 2277 C C . TYR A 1 282 ? 30.312 24.099 -46.472 1.00 74.62 282 TYR A C 1
ATOM 2279 O O . TYR A 1 282 ? 31.460 24.513 -46.328 1.00 74.62 282 TYR A O 1
ATOM 2287 N N . GLN A 1 283 ? 29.923 23.478 -47.589 1.00 82.81 283 GLN A N 1
ATOM 2288 C CA . GLN A 1 283 ? 30.829 23.253 -48.710 1.00 82.81 283 GLN A CA 1
ATOM 2289 C C . GLN A 1 283 ? 30.994 24.555 -49.505 1.00 82.81 283 GLN A C 1
ATOM 2291 O O . GLN A 1 283 ? 29.985 25.087 -49.985 1.00 82.81 283 GLN A O 1
ATOM 2296 N N . PRO A 1 284 ? 32.223 25.064 -49.699 1.00 85.25 284 PRO A N 1
ATOM 2297 C CA . PRO A 1 284 ? 32.449 26.253 -50.507 1.00 85.25 284 PRO A CA 1
ATOM 2298 C C . PRO A 1 284 ? 32.006 26.045 -51.954 1.00 85.25 284 PRO A C 1
ATOM 2300 O O . PRO A 1 284 ? 32.246 24.997 -52.553 1.00 85.25 284 PRO A O 1
ATOM 2303 N N . ASN A 1 285 ? 31.402 27.075 -52.538 1.00 79.75 285 ASN A N 1
ATOM 2304 C CA . ASN A 1 285 ? 31.059 27.140 -53.960 1.00 79.75 285 ASN A CA 1
ATOM 2305 C C . ASN A 1 285 ? 32.179 27.772 -54.813 1.00 79.75 285 ASN A C 1
ATOM 2307 O O . ASN A 1 285 ? 31.971 28.145 -55.974 1.00 79.75 285 ASN A O 1
ATOM 2311 N N . ASN A 1 286 ? 33.359 27.924 -54.215 1.00 80.75 286 ASN A N 1
ATOM 2312 C CA . ASN A 1 286 ? 34.530 28.560 -54.785 1.00 80.75 286 ASN A CA 1
ATOM 2313 C C . ASN A 1 286 ? 35.812 27.938 -54.211 1.00 80.75 286 ASN A C 1
ATOM 2315 O O . ASN A 1 286 ? 35.760 27.317 -53.155 1.00 80.75 286 ASN A O 1
ATOM 2319 N N . ILE A 1 287 ? 36.928 28.129 -54.914 1.00 83.75 287 ILE A N 1
ATOM 2320 C CA . ILE A 1 287 ? 38.280 27.801 -54.444 1.00 83.75 287 ILE A CA 1
ATOM 2321 C C . ILE A 1 287 ? 39.128 29.057 -54.594 1.00 83.75 287 ILE A C 1
ATOM 2323 O O . ILE A 1 287 ? 39.258 29.575 -55.708 1.00 83.75 287 ILE A O 1
ATOM 2327 N N . GLU A 1 288 ? 39.653 29.585 -53.492 1.00 85.50 288 GLU A N 1
ATOM 2328 C CA . GLU A 1 288 ? 40.404 30.847 -53.448 1.00 85.50 288 GLU A CA 1
ATOM 2329 C C . GLU A 1 288 ? 39.663 32.013 -54.144 1.00 85.50 288 GLU A C 1
ATOM 2331 O O . GLU A 1 288 ? 40.245 32.834 -54.860 1.00 85.50 288 GLU A O 1
ATOM 2336 N N . GLY A 1 289 ? 38.333 32.070 -54.008 1.00 80.31 289 GLY A N 1
ATOM 2337 C CA . GLY A 1 289 ? 37.480 33.065 -54.666 1.00 80.31 289 GLY A CA 1
ATOM 2338 C C . GLY A 1 289 ? 37.141 32.779 -56.137 1.00 80.31 289 GLY A C 1
ATOM 2339 O O . GLY A 1 289 ? 36.346 33.513 -56.732 1.00 80.31 289 GLY A O 1
ATOM 2340 N N . LYS A 1 290 ? 37.675 31.711 -56.744 1.00 83.00 290 LYS A N 1
ATOM 2341 C CA . LYS A 1 290 ? 37.295 31.266 -58.095 1.00 83.00 290 LYS A CA 1
ATOM 2342 C C . LYS A 1 290 ? 36.026 30.426 -58.026 1.00 83.00 290 LYS A C 1
ATOM 2344 O O . LYS A 1 290 ? 36.013 29.364 -57.414 1.00 83.00 290 LYS A O 1
ATOM 2349 N N . LYS A 1 291 ? 34.959 30.885 -58.680 1.00 83.81 291 LYS A N 1
ATOM 2350 C CA . LYS A 1 291 ? 33.659 30.203 -58.668 1.00 83.81 291 LYS A CA 1
ATOM 2351 C C . LYS A 1 291 ? 33.730 28.823 -59.328 1.00 83.81 291 LYS A C 1
ATOM 2353 O O . LYS A 1 291 ? 34.273 28.692 -60.427 1.00 83.81 291 LYS A O 1
ATOM 2358 N N . LEU A 1 292 ? 33.116 27.834 -58.683 1.00 79.38 292 LEU A N 1
ATOM 2359 C CA . LEU A 1 292 ? 32.992 26.476 -59.201 1.00 79.38 292 LEU A CA 1
ATOM 2360 C C . LEU A 1 292 ? 31.803 26.346 -60.155 1.00 79.38 292 LEU A C 1
ATOM 2362 O O . LEU A 1 292 ? 30.732 26.916 -59.938 1.00 79.38 292 LEU A O 1
ATOM 2366 N N . SER A 1 293 ? 31.995 25.562 -61.212 1.00 79.50 293 SER A N 1
ATOM 2367 C CA . SER A 1 293 ? 30.964 25.192 -62.184 1.00 79.50 293 SER A CA 1
ATOM 2368 C C . SER A 1 293 ? 30.834 23.676 -62.263 1.00 79.50 293 SER A C 1
ATOM 2370 O O . SER A 1 293 ? 31.833 22.959 -62.221 1.00 79.50 293 SER A O 1
ATOM 2372 N N . LYS A 1 294 ? 29.599 23.179 -62.364 1.00 73.25 294 LYS A N 1
ATOM 2373 C CA . LYS A 1 294 ? 29.331 21.740 -62.464 1.00 73.25 294 LYS A CA 1
ATOM 2374 C C . LYS A 1 294 ? 29.764 21.232 -63.838 1.00 73.25 294 LYS A C 1
ATOM 2376 O O . LYS A 1 294 ? 29.385 21.819 -64.848 1.00 73.25 294 LYS A O 1
ATOM 2381 N N . THR A 1 295 ? 30.521 20.139 -63.872 1.00 64.81 295 THR A N 1
ATOM 2382 C CA . THR A 1 295 ? 31.030 19.573 -65.134 1.00 64.81 295 THR A CA 1
ATOM 2383 C C . THR A 1 295 ? 30.116 18.502 -65.731 1.00 64.81 295 THR A C 1
ATOM 2385 O O . THR A 1 295 ? 30.174 18.255 -66.931 1.00 64.81 295 THR A O 1
ATOM 2388 N N . GLY A 1 296 ? 29.260 17.888 -64.905 1.00 64.31 296 GLY A N 1
ATOM 2389 C CA . GLY A 1 296 ? 28.436 16.735 -65.282 1.00 64.31 296 GLY A CA 1
ATOM 2390 C C . GLY A 1 296 ? 29.153 15.390 -65.137 1.00 64.31 296 GLY A C 1
ATOM 2391 O O . GLY A 1 296 ? 28.497 14.362 -65.258 1.00 64.31 296 GLY A O 1
ATOM 2392 N N . TYR A 1 297 ? 30.455 15.401 -64.840 1.00 63.94 297 TYR A N 1
ATOM 2393 C CA . TYR A 1 297 ? 31.209 14.213 -64.462 1.00 63.94 297 TYR A CA 1
ATOM 2394 C C . TYR A 1 297 ? 31.117 13.979 -62.961 1.00 63.94 297 TYR A C 1
ATOM 2396 O O . TYR A 1 297 ? 30.987 14.915 -62.163 1.00 63.94 297 TYR A O 1
ATOM 2404 N N . GLU A 1 298 ? 31.226 12.713 -62.599 1.00 65.88 298 GLU A N 1
ATOM 2405 C CA . GLU A 1 298 ? 31.248 12.258 -61.225 1.00 65.88 298 GLU A CA 1
ATOM 2406 C C . GLU A 1 298 ? 32.530 11.463 -61.000 1.00 65.88 298 GLU A C 1
ATOM 2408 O O . GLU A 1 298 ? 33.031 10.791 -61.902 1.00 65.88 298 GLU A O 1
ATOM 2413 N N . GLY A 1 299 ? 33.083 11.580 -59.804 1.00 56.19 299 GLY A N 1
ATOM 2414 C CA . GLY A 1 299 ? 34.223 10.795 -59.358 1.00 56.19 299 GLY A CA 1
ATOM 2415 C C . GLY A 1 299 ? 33.958 10.296 -57.950 1.00 56.19 299 GLY A C 1
ATOM 2416 O O . GLY A 1 299 ? 33.044 10.772 -57.282 1.00 56.19 299 GLY A O 1
ATOM 2417 N N . THR A 1 300 ? 34.758 9.347 -57.485 1.00 56.88 300 THR A N 1
ATOM 2418 C CA . THR A 1 300 ? 34.622 8.828 -56.122 1.00 56.88 300 THR A CA 1
ATOM 2419 C C . THR A 1 300 ? 35.678 9.460 -55.228 1.00 56.88 300 THR A C 1
ATOM 2421 O O . THR A 1 300 ? 36.867 9.366 -55.524 1.00 56.88 300 THR A O 1
ATOM 2424 N N . VAL A 1 301 ? 35.249 10.097 -54.144 1.00 51.56 301 VAL A N 1
ATOM 2425 C CA . VAL A 1 301 ? 36.112 10.513 -53.030 1.00 51.56 301 VAL A CA 1
ATOM 2426 C C . VAL A 1 301 ? 35.664 9.697 -51.840 1.00 51.56 301 VAL A C 1
ATOM 2428 O O . VAL A 1 301 ? 34.466 9.579 -51.639 1.00 51.56 301 VAL A O 1
ATOM 2431 N N . ASN A 1 302 ? 36.583 9.106 -51.075 1.00 51.16 302 ASN A N 1
ATOM 2432 C CA . ASN A 1 302 ? 36.227 8.472 -49.803 1.00 51.16 302 ASN A CA 1
ATOM 2433 C C . ASN A 1 302 ? 34.989 7.560 -49.908 1.00 51.16 302 ASN A C 1
ATOM 2435 O O . ASN A 1 302 ? 34.044 7.681 -49.140 1.00 51.16 302 ASN A O 1
ATOM 2439 N N . GLY A 1 303 ? 34.987 6.687 -50.918 1.00 48.72 303 GLY A N 1
ATOM 2440 C CA . GLY A 1 303 ? 33.942 5.690 -51.116 1.00 48.72 303 GLY A CA 1
ATOM 2441 C C . GLY A 1 303 ? 32.639 6.188 -51.735 1.00 48.72 303 GLY A C 1
ATOM 2442 O O . GLY A 1 303 ? 31.794 5.340 -52.026 1.00 48.72 303 GLY A O 1
ATOM 2443 N N . VAL A 1 304 ? 32.433 7.491 -51.982 1.00 46.75 304 VAL A N 1
ATOM 2444 C CA . VAL A 1 304 ? 31.187 7.910 -52.636 1.00 46.75 304 VAL A CA 1
ATOM 2445 C C . VAL A 1 304 ? 31.300 9.039 -53.657 1.00 46.75 304 VAL A C 1
ATOM 2447 O O . VAL A 1 304 ? 32.323 9.688 -53.885 1.00 46.75 304 VAL A O 1
ATOM 2450 N N . VAL A 1 305 ? 30.259 9.037 -54.480 1.00 56.03 305 VAL A N 1
ATOM 2451 C CA . VAL A 1 305 ? 30.183 9.676 -55.773 1.00 56.03 305 VAL A CA 1
ATOM 2452 C C . VAL A 1 305 ? 29.907 11.156 -55.567 1.00 56.03 305 VAL A C 1
ATOM 2454 O O . VAL A 1 305 ? 28.825 11.572 -55.151 1.00 56.03 305 VAL A O 1
ATOM 2457 N N . GLN A 1 306 ? 30.910 11.954 -55.899 1.00 61.88 306 GLN A N 1
ATOM 2458 C CA . GLN A 1 306 ? 30.889 13.400 -55.819 1.00 61.88 306 GLN A CA 1
ATOM 2459 C C . GLN A 1 306 ? 30.921 14.003 -57.219 1.00 61.88 306 GLN A C 1
ATOM 2461 O O . GLN A 1 306 ? 31.508 13.465 -58.160 1.00 61.88 306 GLN A O 1
ATOM 2466 N N . ASN A 1 307 ? 30.316 15.182 -57.348 1.00 68.00 307 ASN A N 1
ATOM 2467 C CA . ASN A 1 307 ? 30.417 15.953 -58.580 1.00 68.00 307 ASN A CA 1
ATOM 2468 C C . ASN A 1 307 ? 31.863 16.421 -58.775 1.00 68.00 307 ASN A C 1
ATOM 2470 O O . ASN A 1 307 ? 32.461 16.984 -57.856 1.00 68.00 307 ASN A O 1
ATOM 2474 N N . VAL A 1 308 ? 32.378 16.280 -59.995 1.00 73.44 308 VAL A N 1
ATOM 2475 C CA . VAL A 1 308 ? 33.598 16.969 -60.412 1.00 73.44 308 VAL A CA 1
ATOM 2476 C C . VAL A 1 308 ? 33.231 18.405 -60.780 1.00 73.44 308 VAL A C 1
ATOM 2478 O O . VAL A 1 308 ? 32.330 18.665 -61.590 1.00 73.44 308 VAL A O 1
ATOM 2481 N N . TRP A 1 309 ? 33.936 19.353 -60.183 1.00 79.19 309 TRP A N 1
ATOM 2482 C CA . TRP A 1 309 ? 33.772 20.782 -60.410 1.00 79.19 309 TRP A CA 1
ATOM 2483 C C . TRP A 1 309 ? 34.895 21.319 -61.280 1.00 79.19 309 TRP A C 1
ATOM 2485 O O . TRP A 1 309 ? 35.969 20.736 -61.349 1.00 79.19 309 TRP A O 1
ATOM 2495 N N . THR A 1 310 ? 34.664 22.450 -61.936 1.00 77.50 310 THR A N 1
ATOM 2496 C CA . THR A 1 310 ? 35.709 23.160 -62.675 1.00 77.50 310 THR A CA 1
ATOM 2497 C C . THR A 1 310 ? 35.745 24.636 -62.314 1.00 77.50 310 THR A C 1
ATOM 2499 O O . THR A 1 310 ? 34.711 25.250 -62.030 1.00 77.50 310 THR A O 1
ATOM 2502 N N . THR A 1 311 ? 36.947 25.200 -62.321 1.00 80.31 311 THR A N 1
ATOM 2503 C CA . THR A 1 311 ? 37.208 26.635 -62.189 1.00 80.31 311 THR A CA 1
ATOM 2504 C C . THR A 1 311 ? 37.470 27.252 -63.565 1.00 80.31 311 THR A C 1
ATOM 2506 O O . THR A 1 311 ? 37.843 26.569 -64.514 1.00 80.31 311 THR A O 1
ATOM 2509 N N . GLY A 1 312 ? 37.292 28.570 -63.705 1.00 73.69 312 GLY A N 1
ATOM 2510 C CA . GLY A 1 312 ? 37.438 29.263 -65.000 1.00 73.69 312 GLY A CA 1
ATOM 2511 C C . GLY A 1 312 ? 38.834 29.188 -65.647 1.00 73.69 312 GLY A C 1
ATOM 2512 O O . GLY A 1 312 ? 38.989 29.584 -66.797 1.00 73.69 312 GLY A O 1
ATOM 2513 N N . ASP A 1 313 ? 39.836 28.686 -64.923 1.00 80.88 313 ASP A N 1
ATOM 2514 C CA . ASP A 1 313 ? 41.191 28.396 -65.404 1.00 80.88 313 ASP A CA 1
ATOM 2515 C C . ASP A 1 313 ? 41.348 26.971 -65.980 1.00 80.88 313 ASP A C 1
ATOM 2517 O O . ASP A 1 313 ? 42.453 26.593 -66.359 1.00 80.88 313 ASP A O 1
ATOM 2521 N N . GLY A 1 314 ? 40.261 26.195 -66.084 1.00 76.81 314 GLY A N 1
ATOM 2522 C CA . GLY A 1 314 ? 40.241 24.878 -66.730 1.00 76.81 314 GLY A CA 1
ATOM 2523 C C . GLY A 1 314 ? 40.721 23.721 -65.851 1.00 76.81 314 GLY A C 1
ATOM 2524 O O . GLY A 1 314 ? 40.900 22.619 -66.359 1.00 76.81 314 GLY A O 1
ATOM 2525 N N . ARG A 1 315 ? 40.924 23.958 -64.550 1.00 80.75 315 ARG A N 1
ATOM 2526 C CA . ARG A 1 315 ? 41.251 22.911 -63.572 1.00 80.75 315 ARG A CA 1
ATOM 2527 C C . ARG A 1 315 ? 39.993 22.212 -63.068 1.00 80.75 315 ARG A C 1
ATOM 2529 O O . ARG A 1 315 ? 38.905 22.803 -63.081 1.00 80.75 315 ARG A O 1
ATOM 2536 N N . TYR A 1 316 ? 40.152 20.969 -62.628 1.00 77.62 316 TYR A N 1
ATOM 2537 C CA . TYR A 1 316 ? 39.066 20.130 -62.136 1.00 77.62 316 TYR A CA 1
ATOM 2538 C C . TYR A 1 316 ? 39.270 19.807 -60.666 1.00 77.62 316 TYR A C 1
ATOM 2540 O O . TYR A 1 316 ? 40.395 19.606 -60.221 1.00 77.62 316 TYR A O 1
ATOM 2548 N N . TRP A 1 317 ? 38.178 19.770 -59.914 1.00 80.44 317 TRP A N 1
ATOM 2549 C CA . TRP A 1 317 ? 38.217 19.708 -58.461 1.00 80.44 317 TRP A CA 1
ATOM 2550 C C . TRP A 1 317 ? 37.163 18.771 -57.920 1.00 80.44 317 TRP A C 1
ATOM 2552 O O . TRP A 1 317 ? 36.037 18.717 -58.420 1.00 80.44 317 TRP A O 1
ATOM 2562 N N . MET A 1 318 ? 37.515 18.094 -56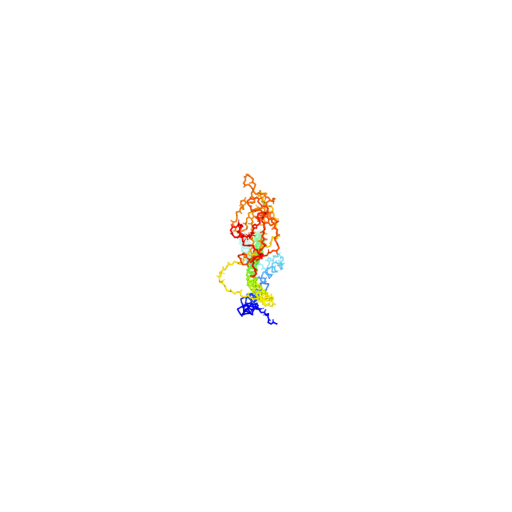.841 1.00 78.81 318 MET A N 1
ATOM 2563 C CA . MET A 1 318 ? 36.597 17.276 -56.072 1.00 78.81 318 MET A CA 1
ATOM 2564 C C . MET A 1 318 ? 36.649 17.677 -54.608 1.00 78.81 318 MET A C 1
ATOM 2566 O O . MET A 1 318 ? 37.686 18.106 -54.105 1.00 78.81 318 MET A O 1
ATOM 2570 N N . TRP A 1 319 ? 35.494 17.606 -53.954 1.00 80.56 319 TRP A N 1
ATOM 2571 C CA . TRP A 1 319 ? 35.356 17.957 -52.550 1.00 80.56 319 TRP A CA 1
ATOM 2572 C C . TRP A 1 319 ? 35.646 16.745 -51.677 1.00 80.56 319 TRP A C 1
ATOM 2574 O O . TRP A 1 319 ? 35.023 15.702 -51.864 1.00 80.56 319 TRP A O 1
ATOM 2584 N N . ASP A 1 320 ? 36.521 16.917 -50.692 1.00 75.81 320 ASP A N 1
ATOM 2585 C CA . ASP A 1 320 ? 36.691 15.977 -49.596 1.00 75.81 320 ASP A CA 1
ATOM 2586 C C . ASP A 1 320 ? 36.177 16.605 -48.293 1.00 75.81 320 ASP A C 1
ATOM 2588 O O . ASP A 1 320 ? 36.800 17.466 -47.659 1.00 75.81 320 ASP A O 1
ATOM 2592 N N . GLY A 1 321 ? 35.000 16.139 -47.874 1.00 71.75 321 GLY A N 1
ATOM 2593 C CA . GLY A 1 321 ? 34.364 16.589 -46.643 1.00 71.75 321 GLY A CA 1
ATOM 2594 C C . GLY A 1 321 ? 35.164 16.260 -45.384 1.00 71.75 321 GLY A C 1
ATOM 2595 O O . GLY A 1 321 ? 35.103 17.048 -44.442 1.00 71.75 321 GLY A O 1
ATOM 2596 N N . SER A 1 322 ? 35.925 15.162 -45.372 1.00 68.44 322 SER A N 1
ATOM 2597 C CA . SER A 1 322 ? 36.652 14.675 -44.192 1.00 68.44 322 SER A CA 1
ATOM 2598 C C . SER A 1 322 ? 37.820 15.580 -43.800 1.00 68.44 322 SER A C 1
ATOM 2600 O O . SER A 1 322 ? 38.104 15.750 -42.615 1.00 68.44 322 SER A O 1
ATOM 2602 N N . ILE A 1 323 ? 38.441 16.221 -44.790 1.00 75.00 323 ILE A N 1
ATOM 2603 C CA . ILE A 1 323 ? 39.509 17.208 -44.595 1.00 75.00 323 ILE A CA 1
ATOM 2604 C C . ILE A 1 323 ? 39.007 18.648 -44.740 1.00 75.00 323 ILE A C 1
ATOM 2606 O O . ILE A 1 323 ? 39.752 19.585 -44.461 1.00 75.00 323 ILE A O 1
ATOM 2610 N N . ASN A 1 324 ? 37.731 18.823 -45.103 1.00 79.50 324 ASN A N 1
ATOM 2611 C CA . ASN A 1 324 ? 37.092 20.114 -45.338 1.00 79.50 324 ASN A CA 1
ATOM 2612 C C . ASN A 1 324 ? 37.800 20.925 -46.430 1.00 79.50 324 ASN A C 1
ATOM 2614 O O . ASN A 1 324 ? 38.011 22.123 -46.238 1.00 79.50 324 ASN A O 1
ATOM 2618 N N . ASP A 1 325 ? 38.169 20.288 -47.543 1.00 82.44 325 ASP A N 1
ATOM 2619 C CA . ASP A 1 325 ? 38.928 20.936 -48.615 1.00 82.44 325 ASP A CA 1
ATOM 2620 C C . ASP A 1 325 ? 38.648 20.345 -50.007 1.00 82.44 325 ASP A C 1
ATOM 2622 O O . ASP A 1 325 ? 38.106 19.245 -50.146 1.00 82.44 325 ASP A O 1
ATOM 2626 N N . TYR A 1 326 ? 39.017 21.090 -51.048 1.00 81.50 326 TYR A N 1
ATOM 2627 C CA . TYR A 1 326 ? 39.041 20.600 -52.422 1.00 81.50 326 TYR A CA 1
ATOM 2628 C C . TYR A 1 326 ? 40.427 20.084 -52.793 1.00 81.50 326 TYR A C 1
ATOM 2630 O O . TYR A 1 326 ? 41.444 20.677 -52.442 1.00 81.50 326 TYR A O 1
ATOM 2638 N N . PHE A 1 327 ? 40.469 19.031 -53.602 1.00 79.75 327 PHE A N 1
ATOM 2639 C CA . PHE A 1 327 ? 41.697 18.578 -54.245 1.00 79.75 327 PHE A CA 1
ATOM 2640 C C . PHE A 1 327 ? 41.546 18.578 -55.764 1.00 79.75 327 PHE A C 1
ATOM 2642 O O . PHE A 1 327 ? 40.452 18.391 -56.307 1.00 79.75 327 PHE A O 1
ATOM 2649 N N . GLU A 1 328 ? 42.656 18.849 -56.447 1.00 84.44 328 GLU A N 1
ATOM 2650 C CA . GLU A 1 328 ? 42.702 18.910 -57.904 1.00 84.44 328 GLU A CA 1
ATOM 2651 C C . GLU A 1 328 ? 42.679 17.492 -58.485 1.00 84.44 328 GLU A C 1
ATOM 2653 O O . GLU A 1 328 ? 43.365 16.594 -57.993 1.00 84.44 328 GLU A O 1
ATOM 2658 N N . VAL A 1 329 ? 41.898 17.294 -59.544 1.00 76.62 329 VAL A N 1
ATOM 2659 C CA . VAL A 1 329 ? 41.805 16.031 -60.279 1.00 76.62 329 VAL A CA 1
ATOM 2660 C C . VAL A 1 329 ? 42.149 16.234 -61.750 1.00 76.62 329 VAL A C 1
ATOM 2662 O O . VAL A 1 329 ? 42.081 17.342 -62.283 1.00 76.62 329 VAL A O 1
ATOM 2665 N N . ASN A 1 330 ? 42.535 15.146 -62.415 1.00 77.69 330 ASN A N 1
ATOM 2666 C CA . ASN A 1 330 ? 42.818 15.161 -63.848 1.00 77.69 330 ASN A CA 1
ATOM 2667 C C . ASN A 1 330 ? 41.553 15.463 -64.666 1.00 77.69 330 ASN A C 1
ATOM 2669 O O . ASN A 1 330 ? 40.436 15.251 -64.194 1.00 77.69 330 ASN A O 1
ATOM 2673 N N . ASP A 1 331 ? 41.736 15.913 -65.913 1.00 73.19 331 ASP A N 1
ATOM 2674 C CA . ASP A 1 331 ? 40.616 16.150 -66.826 1.00 73.19 331 ASP A CA 1
ATOM 2675 C C . ASP A 1 331 ? 39.815 14.850 -67.043 1.00 73.19 331 ASP A C 1
ATOM 2677 O O . ASP A 1 331 ? 40.360 13.876 -67.569 1.00 73.19 331 ASP A O 1
ATOM 2681 N N . PRO A 1 332 ? 38.522 14.811 -66.675 1.00 59.69 332 PRO A N 1
ATOM 2682 C CA . PRO A 1 332 ? 37.694 13.621 -66.841 1.00 59.69 332 PRO A CA 1
ATOM 2683 C C . PRO A 1 332 ? 37.446 13.248 -68.314 1.00 59.69 332 PRO A C 1
ATOM 2685 O O . PRO A 1 332 ? 36.944 12.164 -68.589 1.00 59.69 332 PRO A O 1
ATOM 2688 N N . LYS A 1 333 ? 37.795 14.110 -69.280 1.00 58.91 333 LYS A N 1
ATOM 2689 C CA . LYS A 1 333 ? 37.667 13.837 -70.723 1.00 58.91 333 LYS A CA 1
ATOM 2690 C C . LYS A 1 333 ? 38.837 13.067 -71.327 1.00 58.91 333 LYS A C 1
ATOM 2692 O O . LYS A 1 333 ? 38.733 12.663 -72.479 1.00 58.91 333 LYS A O 1
ATOM 2697 N N . THR A 1 334 ? 39.954 12.913 -70.617 1.00 51.44 334 THR A N 1
ATOM 2698 C CA . THR A 1 334 ? 41.174 12.290 -71.165 1.00 51.44 334 THR A CA 1
ATOM 2699 C C . THR A 1 334 ? 41.396 10.849 -70.697 1.00 51.44 334 THR A C 1
ATOM 2701 O O . THR A 1 334 ? 42.433 10.270 -71.012 1.00 51.44 334 THR A O 1
ATOM 2704 N N . GLN A 1 335 ? 40.431 10.256 -69.984 1.00 49.41 335 GLN A N 1
ATOM 2705 C CA . GLN A 1 335 ? 40.414 8.837 -69.615 1.00 49.41 335 GLN A CA 1
ATOM 2706 C C . GLN A 1 335 ? 39.583 8.037 -70.639 1.00 49.41 335 GLN A C 1
ATOM 2708 O O . GLN A 1 335 ? 38.415 7.741 -70.394 1.00 49.41 335 GLN A O 1
ATOM 2713 N N . GLU A 1 336 ? 40.178 7.754 -71.805 1.00 34.12 336 GLU A N 1
ATOM 2714 C CA . GLU A 1 336 ? 39.729 6.717 -72.760 1.00 34.12 336 GLU A CA 1
ATOM 2715 C C . GLU A 1 336 ? 40.512 5.415 -72.568 1.00 34.12 336 GLU A C 1
ATOM 2717 O O . GLU A 1 336 ? 41.749 5.497 -72.361 1.00 34.12 336 GLU A O 1
#

Secondary structure (DSSP, 8-state):
-PPTT--HHHHHHHHHHSS--HHHHHHHHHHHHHHHH--GGG-HHHHHHHHHHHHHHTPPPP---TTT-HHHHHHHHHHHHHHHHHHHHHHHHHHHHTTT---HHHHHHHHHHHHHHHHHHHTHHHHHHHHHHHHHHHHHHHHHHHHHHHHHHHHHHHHHHHHHHHHHHHHHHHHHHHHHHHHHHHHHHHHHHHHHHHHHHHHHTSPPS----------------EEEEEE-TTS-EEEEEEETTEEEEEETT--TTT-S--GGGB-TTS-B-GGGB-TTSSSBSEETTEEPEEEEEEEEETTEEEEEEE-TTS-EEEEETTTTEEEEE--TTS--

Sequence (336 aa):
MAITGVSDETKKKQEEYMNPTAAVTDAQKAAEDYKANNDPTNSKYGVVAEELLDQYLNRDDFSYDVNGDALYAQYKNQYTKNANKAMKDTVAQSAAYSGGYSNSWGQTAGQQIYQDYMTELDNKIPELRQQAQNEYLAEGEMLLDKYGITQGHYQDLMNQFYAERDYLDNKANEEYSKWFDERNYWDGVAANESADYWNVQNYNNSSPASSGEGYYEENDFERMVQNGSYINDDGKTIYTYYRGDKKYEFEEGKNPYTGTINPDAKDKDGKYDSSKTFSNGYQPNNIEGKKLSKTGYEGTVNGVVQNVWTTGDGRYWMWDGSINDYFEVNDPKTQE

Foldseek 3Di:
DPQPQFDPVLVVLLVVLVDQDPQLVVLVVVLVVLCVPQPLCPPPLVVVLVVLVCCLVPDDDDDDDLVPDPVLVVLVVVLQVVLVVQLVVQQCVVCVVVVNDRDPVSNVVSVVSSVVSVVVSVVCPVVVSVVSVVVVVVVSVVSVVSSVVSVVVSVVSVVVSVVVSVVSVVSSVVSVVVSVVSSVVSVVSRVVSSVVVVVVVVVVVPDDDDDDDDDDDDDPDPDWDFPDWDQDPVRFIWTWTDDPPDIFIATFQAQRQPNDHDQQQADPVRHGDQVQADPVRHQGCADPPFGWDFPVDWDDDRHDTFTWIDGPVGWIWTDDSNVSDIDTDDDPVPPD

Radius of gyration: 52.41 Å; chains: 1; bounding box: 87×57×155 Å